Protein AF-A0A7U9NH36-F1 (afdb_monomer_lite)

Radius of gyration: 27.37 Å; chains: 1; bounding box: 62×68×70 Å

Sequence (268 aa):
MGYYRNTIEDLYSGHFKNSYGVEGMCITGRNDYKKIIDVSDDMKEHVLKEVKKSYYKYNGMSGGNEREDEAYARGLNEYYKTLDREDRLSAAWTLGQLNLELSGAVTAAIREKVPGWQAGEQIPEGMLDEIFSSKAIETILTRKPEEAKEAKEAKEPKEDRLTLEQPGGSEVPEEEKPSGKVAFNQEKRSRQLASAKTAAQVQVVLSLLKQDLADCENGLANDMCDENEVRKVRAMLQKAQERMSEVSGKGQEQEEESQGSFLINMLM

Secondary structure (DSSP, 8-state):
-PPP---HHHHHHT--B-TTS-BT---TT--TT-------HHHHHHHHHHHHHHHHHHTTS----HHHHHHHHHHHHHHHTTS-TTTHHHHHHHHHHHHHHHHHHHHHHHHHHSTT--TTSPPPTTHHHHHHTSHHHHHHHH--HHHHHHHHHTT------------------------------HHHHHHHHHH--SHHHHHHHHHHHHHHHHHHHHHHHTTSS-HHHHHHHHHHHHHHHHHHHHHHHGGGTHHHHHHHTTSTTS--

pLDDT: mean 80.27, std 20.43, range [27.55, 97.75]

Foldseek 3Di:
DDDDDDDPCCVVVQVDADPLRATLQDCVPDDPQLAQDDDDLVLLVLLVVVLLCCCVPQVLDDPPDPVVVVVSVNVLRVRLVVDDSNNSSNNVNNSVVLNVQLSVQQVVQQCVVPPPDDRRDDGDPPSSVVSCPDPSVVCSSPPDSVVVVVVVVVPDDPPPPPDPDDDDDDDDDDDDQDQAAQADPLVVLVVQLVPDLALVSLVVSLVVLVVSLVVQVVCVVSVRHDPVRNVSSVVSNVVSVVSSVVNVVVPPPVVVVVVVVVPPPPPD

Structure (mmCIF, N/CA/C/O backbone):
data_AF-A0A7U9NH36-F1
#
_entry.id   AF-A0A7U9NH36-F1
#
loop_
_atom_site.group_PDB
_atom_site.id
_atom_site.type_symbol
_atom_site.label_atom_id
_atom_site.label_alt_id
_atom_site.label_comp_id
_atom_site.label_asym_id
_atom_site.label_entity_id
_atom_site.label_seq_id
_atom_site.pdbx_PDB_ins_code
_atom_site.Cartn_x
_atom_site.Cartn_y
_atom_site.Cartn_z
_atom_site.occupancy
_atom_site.B_iso_or_equiv
_atom_site.auth_seq_id
_atom_site.auth_comp_id
_atom_site.auth_asym_id
_atom_site.auth_atom_id
_atom_site.pdbx_PDB_model_num
ATOM 1 N N . MET A 1 1 ? 25.906 15.455 -14.730 1.00 43.34 1 MET A N 1
ATOM 2 C CA . MET A 1 1 ? 25.181 14.166 -14.750 1.00 43.34 1 MET A CA 1
ATOM 3 C C . MET A 1 1 ? 24.059 14.286 -15.773 1.00 43.34 1 MET A C 1
ATOM 5 O O . MET A 1 1 ? 23.240 15.181 -15.614 1.00 43.34 1 MET A O 1
ATOM 9 N N . GLY A 1 2 ? 24.052 13.497 -16.849 1.00 50.44 2 GLY A N 1
ATOM 10 C CA . GLY A 1 2 ? 22.938 13.508 -17.807 1.00 50.44 2 GLY A CA 1
ATOM 11 C C . GLY A 1 2 ? 21.698 12.860 -17.188 1.00 50.44 2 GLY A C 1
ATOM 12 O O . GLY A 1 2 ? 21.816 11.807 -16.568 1.00 50.44 2 GLY A O 1
ATOM 13 N N . TYR A 1 3 ? 20.528 13.488 -17.320 1.00 61.31 3 TYR A N 1
ATOM 14 C CA . TYR A 1 3 ? 19.257 12.876 -16.929 1.00 61.31 3 TYR A CA 1
ATOM 15 C C . TYR A 1 3 ? 18.971 11.695 -17.864 1.00 61.31 3 TYR A C 1
ATOM 17 O O . TYR A 1 3 ? 18.804 11.896 -19.068 1.00 61.31 3 TYR A O 1
ATOM 25 N N . TYR A 1 4 ? 18.926 10.476 -17.323 1.00 77.62 4 TYR A N 1
ATOM 26 C CA . TYR A 1 4 ? 18.479 9.301 -18.070 1.00 77.62 4 TYR A CA 1
ATOM 27 C C . TYR A 1 4 ? 17.015 9.500 -18.473 1.00 77.62 4 TYR A C 1
ATOM 29 O O . TYR A 1 4 ? 16.174 9.774 -17.616 1.00 77.62 4 TYR A O 1
ATOM 37 N N . ARG A 1 5 ? 16.709 9.383 -19.767 1.00 86.12 5 ARG A N 1
ATOM 38 C CA . ARG A 1 5 ? 15.334 9.377 -20.273 1.00 86.12 5 ARG A CA 1
ATOM 39 C C . ARG A 1 5 ? 15.009 7.968 -20.740 1.00 86.12 5 ARG A C 1
ATOM 41 O O . ARG A 1 5 ? 15.742 7.444 -21.571 1.00 86.12 5 ARG A O 1
ATOM 48 N N . ASN A 1 6 ? 13.921 7.401 -20.219 1.00 89.19 6 ASN A N 1
ATOM 49 C CA . ASN A 1 6 ? 13.405 6.127 -20.711 1.00 89.19 6 ASN A CA 1
ATOM 50 C C . ASN A 1 6 ? 13.102 6.222 -22.210 1.00 89.19 6 ASN A C 1
ATOM 52 O O . ASN A 1 6 ? 12.549 7.228 -22.669 1.00 89.19 6 ASN A O 1
ATOM 56 N N . THR A 1 7 ? 13.423 5.165 -22.943 1.00 89.06 7 THR A N 1
ATOM 57 C CA . THR A 1 7 ? 13.093 5.005 -24.363 1.00 89.06 7 THR A CA 1
ATOM 58 C C . THR A 1 7 ? 11.896 4.067 -24.562 1.00 89.06 7 THR A C 1
ATOM 60 O O . THR A 1 7 ? 11.376 3.471 -23.614 1.00 89.06 7 THR A O 1
ATOM 63 N N . ILE A 1 8 ? 11.428 3.937 -25.807 1.00 86.25 8 ILE A N 1
ATOM 64 C CA . ILE A 1 8 ? 10.419 2.928 -26.167 1.00 86.25 8 ILE A CA 1
ATOM 65 C C . ILE A 1 8 ? 11.031 1.523 -26.059 1.00 86.25 8 ILE A C 1
ATOM 67 O O . ILE A 1 8 ? 10.370 0.582 -25.627 1.00 86.25 8 ILE A O 1
ATOM 71 N N . GLU A 1 9 ? 12.313 1.384 -26.389 1.00 85.25 9 GLU A N 1
ATOM 72 C CA . GLU A 1 9 ? 13.067 0.145 -26.237 1.00 85.25 9 GLU A CA 1
ATOM 73 C C . GLU A 1 9 ? 13.165 -0.273 -24.764 1.00 85.25 9 GLU A C 1
ATOM 75 O O . GLU A 1 9 ? 13.005 -1.453 -24.458 1.00 85.25 9 GLU A O 1
ATOM 80 N N . ASP A 1 10 ? 13.344 0.671 -23.835 1.00 86.12 10 ASP A N 1
ATOM 81 C CA . ASP A 1 10 ? 13.342 0.392 -22.393 1.00 86.12 10 ASP A CA 1
ATOM 82 C C . ASP A 1 10 ? 11.991 -0.163 -21.921 1.00 86.12 10 ASP A C 1
ATOM 84 O O . ASP A 1 10 ? 11.943 -1.059 -21.073 1.00 86.12 10 ASP A O 1
ATOM 88 N N . LEU A 1 11 ? 10.888 0.341 -22.490 1.00 82.06 11 LEU A N 1
ATOM 89 C CA . LEU A 1 11 ? 9.537 -0.140 -22.194 1.00 82.06 11 LEU A CA 1
ATOM 90 C C . LEU A 1 11 ? 9.354 -1.601 -22.619 1.00 82.06 11 LEU A C 1
ATOM 92 O O . LEU A 1 11 ? 8.844 -2.399 -21.837 1.00 82.06 11 LEU A O 1
ATOM 96 N N . TYR A 1 12 ? 9.796 -1.962 -23.825 1.00 80.00 12 TYR A N 1
ATOM 97 C CA . TYR A 1 12 ? 9.654 -3.329 -24.338 1.00 80.00 12 TYR A CA 1
ATOM 98 C C . TYR A 1 12 ? 10.688 -4.314 -23.777 1.00 80.00 12 TYR A C 1
ATOM 100 O O . TYR A 1 12 ? 10.409 -5.506 -23.690 1.00 80.00 12 TYR A O 1
ATOM 108 N N . SER A 1 13 ? 11.873 -3.839 -23.386 1.00 79.38 13 SER A N 1
ATOM 109 C CA . SER A 1 13 ? 12.957 -4.677 -22.850 1.00 79.38 13 SER A CA 1
ATOM 110 C C . SER A 1 13 ? 12.890 -4.894 -21.333 1.00 79.38 13 SER A C 1
ATOM 112 O O . SER A 1 13 ? 13.681 -5.664 -20.788 1.00 79.38 13 SER A O 1
ATOM 114 N N . GLY A 1 14 ? 11.972 -4.216 -20.632 1.00 76.31 14 GLY A N 1
ATOM 115 C CA . GLY A 1 14 ? 11.847 -4.285 -19.171 1.00 76.31 14 GLY A CA 1
ATOM 116 C C . GLY A 1 14 ? 12.874 -3.442 -18.400 1.00 76.31 14 GLY A C 1
ATOM 117 O O . GLY A 1 14 ? 12.911 -3.495 -17.169 1.00 76.31 14 GLY A O 1
ATOM 118 N N . HIS A 1 15 ? 13.679 -2.638 -19.102 1.00 85.44 15 HIS A N 1
ATOM 119 C CA . HIS A 1 15 ? 14.650 -1.698 -18.525 1.00 85.44 15 HIS A CA 1
ATOM 120 C C . HIS A 1 15 ? 14.063 -0.314 -18.222 1.00 85.44 15 HIS A C 1
ATOM 122 O O . HIS A 1 15 ? 14.765 0.586 -17.762 1.00 85.44 15 HIS A O 1
ATOM 128 N N . PHE A 1 16 ? 12.759 -0.139 -18.427 1.00 88.75 16 PHE A N 1
ATOM 129 C CA . PHE A 1 16 ? 12.053 1.077 -18.057 1.00 88.75 16 PHE A CA 1
ATOM 130 C C . PHE A 1 16 ? 12.204 1.376 -16.562 1.00 88.75 16 PHE A C 1
ATOM 132 O O . PHE A 1 16 ? 11.839 0.565 -15.703 1.00 88.75 16 PHE A O 1
ATOM 139 N N . LYS A 1 17 ? 12.706 2.575 -16.255 1.00 91.69 17 LYS A N 1
ATOM 140 C CA . LYS A 1 17 ? 12.878 3.078 -14.890 1.00 91.69 17 LYS A CA 1
ATOM 141 C C . LYS A 1 17 ? 11.640 3.831 -14.441 1.00 91.69 17 LYS A C 1
ATOM 143 O O . LYS A 1 17 ? 11.167 4.726 -15.138 1.00 91.69 17 LYS A O 1
ATOM 148 N N . ASN A 1 18 ? 11.136 3.523 -13.254 1.00 90.31 18 ASN A N 1
ATOM 149 C CA . ASN A 1 18 ? 10.087 4.335 -12.639 1.00 90.31 18 ASN A CA 1
ATOM 150 C C . ASN A 1 18 ? 10.621 5.711 -12.169 1.00 90.31 18 ASN A C 1
ATOM 152 O O . ASN A 1 18 ? 11.806 6.022 -12.312 1.00 90.31 18 ASN A O 1
ATOM 156 N N . SER A 1 19 ? 9.757 6.533 -11.564 1.00 90.00 19 SER A N 1
ATOM 157 C CA . SER A 1 19 ? 10.109 7.860 -11.024 1.00 90.00 19 SER A CA 1
ATOM 158 C C . SER A 1 19 ? 11.214 7.842 -9.956 1.00 90.00 19 SER A C 1
ATOM 160 O O . SER A 1 19 ? 11.851 8.866 -9.724 1.00 90.00 19 SER A O 1
ATOM 162 N N . TYR A 1 20 ? 11.487 6.685 -9.348 1.00 91.00 20 TYR A N 1
ATOM 163 C CA . TYR A 1 20 ? 12.533 6.478 -8.341 1.00 91.00 20 TYR A CA 1
ATOM 164 C C . TYR A 1 20 ? 13.833 5.898 -8.929 1.00 91.00 20 TYR A C 1
ATOM 166 O O . TYR A 1 20 ? 14.782 5.604 -8.193 1.00 91.00 20 TYR A O 1
ATOM 174 N N . GLY A 1 21 ? 13.894 5.736 -10.257 1.00 91.00 21 GLY A N 1
ATOM 175 C CA . GLY A 1 21 ? 15.045 5.191 -10.975 1.00 91.00 21 GLY A CA 1
ATOM 176 C C . GLY A 1 21 ? 15.168 3.666 -10.908 1.00 91.00 21 GLY A C 1
ATOM 177 O O . GLY A 1 21 ? 16.254 3.147 -11.154 1.00 91.00 21 GLY A O 1
ATOM 178 N N . VAL A 1 22 ? 14.097 2.950 -10.550 1.00 92.06 22 VAL A N 1
ATOM 179 C CA . VAL A 1 22 ? 14.092 1.486 -10.393 1.00 92.06 22 VAL A CA 1
ATOM 180 C C . VAL A 1 22 ? 13.623 0.816 -11.682 1.00 92.06 22 VAL A C 1
ATOM 182 O O . VAL A 1 22 ? 12.515 1.079 -12.152 1.00 92.06 22 VAL A O 1
ATOM 185 N N . GLU A 1 23 ? 14.462 -0.059 -12.241 1.00 92.00 23 GLU A N 1
ATOM 186 C CA . GLU A 1 23 ? 14.126 -0.918 -13.388 1.00 92.00 23 GLU A CA 1
ATOM 187 C C . GLU A 1 23 ? 13.305 -2.140 -12.960 1.00 92.00 23 GLU A C 1
ATOM 189 O O . GLU A 1 23 ? 13.380 -2.575 -11.808 1.00 92.00 23 GLU A O 1
ATOM 194 N N . GLY A 1 24 ? 12.576 -2.746 -13.900 1.00 88.56 24 GLY A N 1
ATOM 195 C CA . GLY A 1 24 ? 11.819 -3.977 -13.653 1.00 88.56 24 GLY A CA 1
ATOM 196 C C . GLY A 1 24 ? 10.486 -3.778 -12.932 1.00 88.56 24 GLY A C 1
ATOM 197 O O . GLY A 1 24 ? 9.830 -4.762 -12.627 1.00 88.56 24 GLY A O 1
ATOM 198 N N . MET A 1 25 ? 10.060 -2.531 -12.700 1.00 90.06 25 MET A N 1
ATOM 199 C CA . MET A 1 25 ? 8.802 -2.183 -12.015 1.00 90.06 25 MET A CA 1
ATOM 200 C C . MET A 1 25 ? 7.624 -1.928 -12.972 1.00 90.06 25 MET A C 1
ATOM 202 O O . MET A 1 25 ? 6.544 -1.529 -12.539 1.00 90.06 25 MET A O 1
ATOM 206 N N . CYS A 1 26 ? 7.818 -2.109 -14.282 1.00 87.50 26 CYS A N 1
ATOM 207 C CA . CYS A 1 26 ? 6.750 -1.948 -15.265 1.00 87.50 26 CYS A CA 1
ATOM 208 C C . CYS A 1 26 ? 5.872 -3.204 -15.308 1.00 87.50 26 CYS A C 1
ATOM 210 O O . CYS A 1 26 ? 6.368 -4.305 -15.539 1.00 87.50 26 CYS A O 1
ATOM 212 N N . ILE A 1 27 ? 4.569 -3.022 -15.098 1.00 87.19 27 ILE A N 1
ATOM 213 C CA . ILE A 1 27 ? 3.582 -4.111 -15.033 1.00 87.19 27 ILE A CA 1
ATOM 214 C C . ILE A 1 27 ? 2.922 -4.373 -16.395 1.00 87.19 27 ILE A C 1
ATOM 216 O O . ILE A 1 27 ? 2.308 -5.415 -16.604 1.00 87.19 27 ILE A O 1
ATOM 220 N N . THR A 1 28 ? 3.016 -3.423 -17.328 1.00 81.44 28 THR A N 1
ATOM 221 C CA . THR A 1 28 ? 2.353 -3.493 -18.633 1.00 81.44 28 THR A CA 1
ATOM 222 C C . THR A 1 28 ? 2.750 -4.770 -19.373 1.00 81.44 28 THR A C 1
ATOM 224 O O . THR A 1 28 ? 3.920 -4.976 -19.676 1.00 81.44 28 THR A O 1
ATOM 227 N N . GLY A 1 29 ? 1.768 -5.629 -19.664 1.00 79.06 29 GLY A N 1
ATOM 228 C CA . GLY A 1 29 ? 1.984 -6.901 -20.363 1.00 79.06 29 GLY A CA 1
ATOM 229 C C . GLY A 1 29 ? 2.548 -8.040 -19.502 1.00 79.06 29 GLY A C 1
ATOM 230 O O . GLY A 1 29 ? 2.782 -9.120 -20.036 1.00 79.06 29 GLY A O 1
ATOM 231 N N . ARG A 1 30 ? 2.740 -7.840 -18.189 1.00 80.31 30 ARG A N 1
ATOM 232 C CA . ARG A 1 30 ? 3.205 -8.870 -17.247 1.00 80.31 30 ARG A CA 1
ATOM 233 C C . ARG A 1 30 ? 2.053 -9.444 -16.426 1.00 80.31 30 ARG A C 1
ATOM 235 O O . ARG A 1 30 ? 1.190 -8.713 -15.950 1.00 80.31 30 ARG A O 1
ATOM 242 N N . ASN A 1 31 ? 2.076 -10.754 -16.202 1.00 85.75 31 ASN A N 1
ATOM 243 C CA . ASN A 1 31 ? 1.154 -11.479 -15.313 1.00 85.75 31 ASN A CA 1
ATOM 244 C C . ASN A 1 31 ? 1.887 -12.405 -14.320 1.00 85.75 31 ASN A C 1
ATOM 246 O O . ASN A 1 31 ? 1.265 -13.028 -13.465 1.00 85.75 31 ASN A O 1
ATOM 250 N N . ASP A 1 32 ? 3.212 -12.473 -14.411 1.00 86.69 32 ASP A N 1
ATOM 251 C CA . ASP A 1 32 ? 4.098 -13.399 -13.707 1.00 86.69 32 ASP A CA 1
ATOM 252 C C . ASP A 1 32 ? 4.522 -12.918 -12.311 1.00 86.69 32 ASP A C 1
ATOM 254 O O . ASP A 1 32 ? 5.251 -13.623 -11.610 1.00 86.69 32 ASP A O 1
ATOM 258 N N . TYR A 1 33 ? 4.077 -11.724 -11.917 1.00 90.06 33 TYR A N 1
ATOM 259 C CA . TYR A 1 33 ? 4.559 -11.006 -10.740 1.00 90.06 33 TYR A CA 1
ATOM 260 C C . TYR A 1 33 ? 3.697 -11.175 -9.484 1.00 90.06 33 TYR A C 1
ATOM 262 O O . TYR A 1 33 ? 4.110 -10.769 -8.404 1.00 90.06 33 TYR A O 1
ATOM 270 N N . LYS A 1 34 ? 2.496 -11.763 -9.579 1.00 94.06 34 LYS A N 1
ATOM 271 C CA . LYS A 1 34 ? 1.603 -11.976 -8.420 1.00 94.06 34 LYS A CA 1
ATOM 272 C C . LYS A 1 34 ? 2.074 -13.135 -7.514 1.00 94.06 34 LYS A C 1
ATOM 274 O O . LYS A 1 34 ? 1.259 -13.897 -6.995 1.00 94.06 34 LYS A O 1
ATOM 279 N N . LYS A 1 35 ? 3.386 -13.308 -7.340 1.00 93.50 35 LYS A N 1
ATOM 280 C CA . LYS A 1 35 ? 3.995 -14.361 -6.518 1.00 93.50 35 LYS A CA 1
ATOM 281 C C . LYS A 1 35 ? 4.268 -13.819 -5.121 1.00 93.50 35 LYS A C 1
ATOM 283 O O . LYS A 1 35 ? 4.828 -12.735 -4.980 1.00 93.50 35 LYS A O 1
ATOM 288 N N . ILE A 1 36 ? 3.893 -14.586 -4.101 1.00 94.69 36 ILE A N 1
ATOM 289 C CA . ILE A 1 36 ? 4.314 -14.305 -2.728 1.00 94.69 36 ILE A CA 1
ATOM 290 C C . ILE A 1 36 ? 5.729 -14.847 -2.551 1.00 94.69 36 ILE A C 1
ATOM 292 O O . ILE A 1 36 ? 5.948 -16.055 -2.686 1.00 94.69 36 ILE A O 1
ATOM 296 N N . ILE A 1 37 ? 6.672 -13.948 -2.288 1.00 94.44 37 ILE A N 1
ATOM 297 C CA . ILE A 1 37 ? 8.090 -14.262 -2.082 1.00 94.44 37 ILE A CA 1
ATOM 298 C C . ILE A 1 37 ? 8.519 -13.873 -0.670 1.00 94.44 37 ILE A C 1
ATOM 300 O O . ILE A 1 37 ? 7.784 -13.193 0.045 1.00 94.44 37 ILE A O 1
ATOM 304 N N . ASP A 1 38 ? 9.707 -14.308 -0.261 1.00 94.62 38 ASP A N 1
ATOM 305 C CA . ASP A 1 38 ? 10.281 -13.822 0.988 1.00 94.62 38 ASP A CA 1
ATOM 306 C C . ASP A 1 38 ? 10.747 -12.368 0.836 1.00 94.62 38 ASP A C 1
ATOM 308 O O . ASP A 1 38 ? 11.310 -11.979 -0.189 1.00 94.62 38 ASP A O 1
ATOM 312 N N . VAL A 1 39 ? 10.485 -11.560 1.859 1.00 95.31 39 VAL A N 1
ATOM 313 C CA . VAL A 1 39 ? 10.842 -10.138 1.920 1.00 95.31 39 VAL A CA 1
ATOM 314 C C . VAL A 1 39 ? 11.498 -9.853 3.263 1.00 95.31 39 VAL A C 1
ATOM 316 O O . VAL A 1 39 ? 11.213 -10.531 4.251 1.00 95.31 39 VAL A O 1
ATOM 319 N N . SER A 1 40 ? 12.371 -8.848 3.324 1.00 95.88 40 SER A N 1
ATOM 320 C CA . SER A 1 40 ? 13.118 -8.572 4.553 1.00 95.88 40 SER A CA 1
ATOM 321 C C . SER A 1 40 ? 12.200 -8.132 5.695 1.00 95.88 40 SER A C 1
ATOM 323 O O . SER A 1 40 ? 11.222 -7.409 5.487 1.00 95.88 40 SER A O 1
ATOM 325 N N . ASP A 1 41 ? 12.549 -8.521 6.922 1.00 95.50 41 ASP A N 1
ATOM 326 C CA . ASP A 1 41 ? 11.778 -8.154 8.114 1.00 95.50 41 ASP A CA 1
ATOM 327 C C . ASP A 1 41 ? 11.714 -6.633 8.314 1.00 95.50 41 ASP A C 1
ATOM 329 O O . ASP A 1 41 ? 10.667 -6.106 8.687 1.00 95.50 41 ASP A O 1
ATOM 333 N N . ASP A 1 42 ? 12.774 -5.907 7.942 1.00 96.62 42 ASP A N 1
ATOM 334 C CA . ASP A 1 42 ? 12.788 -4.438 7.933 1.00 96.62 42 ASP A CA 1
ATOM 335 C C . ASP A 1 42 ? 11.665 -3.848 7.069 1.00 96.62 42 ASP A C 1
ATOM 337 O O . ASP A 1 42 ? 11.054 -2.842 7.437 1.00 96.62 42 ASP A O 1
ATOM 341 N N . MET A 1 43 ? 11.356 -4.479 5.932 1.00 97.00 43 MET A N 1
ATOM 342 C CA . MET A 1 43 ? 10.294 -4.020 5.038 1.00 97.00 43 MET A CA 1
ATOM 343 C C . MET A 1 43 ? 8.908 -4.443 5.501 1.00 97.00 43 MET A C 1
ATOM 345 O O . MET A 1 43 ? 7.952 -3.690 5.303 1.00 97.00 43 MET A O 1
ATOM 349 N N . LYS A 1 44 ? 8.790 -5.586 6.182 1.00 96.88 44 LYS A N 1
ATOM 350 C CA . LYS A 1 44 ? 7.551 -5.957 6.878 1.00 96.88 44 LYS A CA 1
ATOM 351 C C . LYS A 1 44 ? 7.234 -4.944 7.980 1.00 96.88 44 LYS A C 1
ATOM 353 O O . LYS A 1 44 ? 6.117 -4.436 8.051 1.00 96.88 44 LYS A O 1
ATOM 358 N N . GLU A 1 45 ? 8.237 -4.569 8.772 1.00 97.06 45 GLU A N 1
ATOM 359 C CA . GLU A 1 45 ? 8.119 -3.531 9.799 1.00 97.06 45 GLU A CA 1
ATOM 360 C C . GLU A 1 45 ? 7.842 -2.148 9.185 1.00 97.06 45 GLU A C 1
ATOM 362 O O . GLU A 1 45 ? 7.060 -1.369 9.729 1.00 97.06 45 GLU A O 1
ATOM 367 N N . HIS A 1 46 ? 8.429 -1.828 8.026 1.00 97.31 46 HIS A N 1
ATOM 368 C CA . HIS A 1 46 ? 8.128 -0.594 7.293 1.00 97.31 46 HIS A CA 1
ATOM 369 C C . HIS A 1 46 ? 6.647 -0.510 6.889 1.00 97.31 46 HIS A C 1
ATOM 371 O O . HIS A 1 46 ? 6.012 0.527 7.085 1.00 97.31 46 HIS A O 1
ATOM 377 N N . VAL A 1 47 ? 6.076 -1.609 6.387 1.00 97.75 47 VAL A N 1
ATOM 378 C CA . VAL A 1 47 ? 4.643 -1.709 6.068 1.00 97.75 47 VAL A CA 1
ATOM 379 C C . VAL A 1 47 ? 3.792 -1.603 7.336 1.00 97.75 47 VAL A C 1
ATOM 381 O O . VAL A 1 47 ? 2.815 -0.856 7.348 1.00 97.75 47 VAL A O 1
ATOM 384 N N . LEU A 1 48 ? 4.171 -2.278 8.427 1.00 97.44 48 LEU A N 1
ATOM 385 C CA . LEU A 1 48 ? 3.451 -2.188 9.700 1.00 97.44 48 LEU A CA 1
ATOM 386 C C . LEU A 1 48 ? 3.429 -0.756 10.250 1.00 97.44 48 LEU A C 1
ATOM 388 O O . LEU A 1 48 ? 2.393 -0.302 10.734 1.00 97.44 48 LEU A O 1
ATOM 392 N N . LYS A 1 49 ? 4.545 -0.023 10.160 1.00 97.19 49 LYS A N 1
ATOM 393 C CA . LYS A 1 49 ? 4.621 1.394 10.550 1.00 97.19 49 LYS A CA 1
ATOM 394 C C . LYS A 1 49 ? 3.673 2.262 9.731 1.00 97.19 49 LYS A C 1
ATOM 396 O O . LYS A 1 49 ? 3.042 3.151 10.300 1.00 97.19 49 LYS A O 1
ATOM 401 N N . GLU A 1 50 ? 3.542 1.991 8.436 1.00 96.75 50 GLU A N 1
ATOM 402 C CA . GLU A 1 50 ? 2.602 2.707 7.573 1.00 96.75 50 GLU A CA 1
ATOM 403 C C . GLU A 1 50 ? 1.149 2.444 7.975 1.00 96.75 50 GLU A C 1
ATOM 405 O O . GLU A 1 50 ? 0.376 3.386 8.144 1.00 96.75 50 GLU A O 1
ATOM 410 N N . VAL A 1 51 ? 0.800 1.180 8.232 1.00 97.19 51 VAL A N 1
ATOM 411 C CA . VAL A 1 51 ? -0.529 0.804 8.735 1.00 97.19 51 VAL A CA 1
ATOM 412 C C . VAL A 1 51 ? -0.789 1.463 10.092 1.00 97.19 51 VAL A C 1
ATOM 414 O O . VAL A 1 51 ? -1.815 2.103 10.285 1.00 97.19 51 VAL A O 1
ATOM 417 N N . LYS A 1 52 ? 0.153 1.414 11.040 1.00 97.12 52 LYS A N 1
ATOM 418 C CA . LYS A 1 52 ? 0.016 2.139 12.315 1.00 97.12 52 LYS A CA 1
ATOM 419 C C . LYS A 1 52 ? -0.258 3.623 12.069 1.00 97.12 52 LYS A C 1
ATOM 421 O O . LYS A 1 52 ? -1.228 4.162 12.597 1.00 97.12 52 LYS A O 1
ATOM 426 N N . LYS A 1 53 ? 0.538 4.276 11.221 1.00 96.00 53 LYS A N 1
ATOM 427 C CA . LYS A 1 53 ? 0.360 5.692 10.878 1.00 96.00 53 LYS A CA 1
ATOM 428 C C . LYS A 1 53 ? -1.048 5.975 10.340 1.00 96.00 53 LYS A C 1
ATOM 430 O O . LYS A 1 53 ? -1.659 6.940 10.796 1.00 96.00 53 LYS A O 1
ATOM 435 N N . SER A 1 54 ? -1.592 5.142 9.447 1.00 95.19 54 SER A N 1
ATOM 436 C CA . SER A 1 54 ? -2.943 5.345 8.903 1.00 95.19 54 SER A CA 1
ATOM 437 C C . SER A 1 54 ? -4.030 5.279 9.977 1.00 95.19 54 SER A C 1
ATOM 439 O O . SER A 1 54 ? -4.936 6.109 9.983 1.00 95.19 54 SER A O 1
ATOM 441 N N . TYR A 1 55 ? -3.934 4.352 10.932 1.00 96.62 55 TYR A N 1
ATOM 442 C CA . TYR A 1 55 ? -4.930 4.227 12.001 1.00 96.62 55 TYR A CA 1
ATOM 443 C C . TYR A 1 55 ? -4.770 5.282 13.099 1.00 96.62 55 TYR A C 1
ATOM 445 O O . TYR A 1 55 ? -5.747 5.952 13.420 1.00 96.62 55 TYR A O 1
ATOM 453 N N . TYR A 1 56 ? -3.561 5.496 13.626 1.00 96.38 56 TYR A N 1
ATOM 454 C CA . TYR A 1 56 ? -3.345 6.467 14.708 1.00 96.38 56 TYR A CA 1
ATOM 455 C C . TYR A 1 56 ? -3.550 7.916 14.260 1.00 96.38 56 TYR A C 1
ATOM 457 O O . TYR A 1 56 ? -4.054 8.727 15.031 1.00 96.38 56 TYR A O 1
ATOM 465 N N . LYS A 1 57 ? -3.130 8.269 13.037 1.00 95.56 57 LYS A N 1
ATOM 466 C CA . LYS A 1 57 ? -3.160 9.662 12.568 1.00 95.56 57 LYS A CA 1
ATOM 467 C C . LYS A 1 57 ? -4.408 9.994 11.758 1.00 95.56 57 LYS A C 1
ATOM 469 O O . LYS A 1 57 ? -4.894 11.120 11.830 1.00 95.56 57 LYS A O 1
ATOM 474 N N . TYR A 1 58 ? -4.903 9.037 10.979 1.00 96.00 58 TYR A N 1
ATOM 475 C CA . TYR A 1 58 ? -5.943 9.273 9.978 1.00 96.00 58 TYR A CA 1
ATOM 476 C C . TYR A 1 58 ? -7.172 8.376 10.169 1.00 96.00 58 TYR A C 1
ATOM 478 O O . TYR A 1 58 ? -8.001 8.282 9.267 1.00 96.00 58 TYR A O 1
ATOM 486 N N . ASN A 1 59 ? -7.312 7.719 11.327 1.00 95.06 59 ASN A N 1
ATOM 487 C CA . ASN A 1 59 ? -8.454 6.861 11.656 1.00 95.06 59 ASN A CA 1
ATOM 488 C C . ASN A 1 59 ? -8.755 5.809 10.568 1.00 95.06 59 ASN A C 1
ATOM 490 O O . ASN A 1 59 ? -9.902 5.580 10.195 1.00 95.06 59 ASN A O 1
ATOM 494 N N . GLY A 1 60 ? -7.714 5.198 10.002 1.00 92.44 60 GLY A N 1
ATOM 495 C CA . GLY A 1 60 ? -7.840 4.164 8.972 1.00 92.44 60 GLY A CA 1
ATOM 496 C C . GLY A 1 60 ? -8.011 4.698 7.546 1.00 92.44 60 GLY A C 1
ATOM 497 O O . GLY A 1 60 ? -8.171 3.901 6.626 1.00 92.44 60 GLY A O 1
ATOM 498 N N . MET A 1 61 ? -7.946 6.017 7.340 1.00 92.25 61 MET A N 1
ATOM 499 C CA . MET A 1 61 ? -7.916 6.645 6.014 1.00 92.25 61 MET A CA 1
ATOM 500 C C . MET A 1 61 ? -6.483 6.924 5.544 1.00 92.25 61 MET A C 1
ATOM 502 O O . MET A 1 61 ? -5.529 6.926 6.322 1.00 92.25 61 MET A O 1
ATOM 506 N N . SER A 1 62 ? -6.324 7.204 4.250 1.00 84.19 62 SER A N 1
ATOM 507 C CA . SER A 1 62 ? -5.086 7.781 3.720 1.00 84.19 62 SER A CA 1
ATOM 508 C C . SER A 1 62 ? -4.950 9.241 4.152 1.00 84.19 62 SER A C 1
ATOM 510 O O . SER A 1 62 ? -5.917 9.998 4.076 1.00 84.19 62 SER A O 1
ATOM 512 N N . GLY A 1 63 ? -3.742 9.663 4.521 1.00 80.69 63 GLY A N 1
ATOM 513 C CA . GLY A 1 63 ? -3.491 11.023 4.998 1.00 80.69 63 GLY A CA 1
ATOM 514 C C . GLY A 1 63 ? -3.525 12.129 3.948 1.00 80.69 63 GLY A C 1
ATOM 515 O O . GLY A 1 63 ? -3.605 13.299 4.315 1.00 80.69 63 GLY A O 1
ATOM 516 N N . GLY A 1 64 ? -3.417 11.783 2.660 1.00 86.94 64 GLY A N 1
ATOM 517 C CA . GLY A 1 64 ? -3.299 12.763 1.574 1.00 86.94 64 GLY A CA 1
ATOM 518 C C . GLY A 1 64 ? -2.082 13.687 1.719 1.00 86.94 64 GLY A C 1
ATOM 519 O O . GLY A 1 64 ? -2.112 14.824 1.252 1.00 86.94 64 GLY A O 1
ATOM 520 N N . ASN A 1 65 ? -1.038 13.233 2.419 1.00 92.44 65 ASN A N 1
ATOM 521 C CA . ASN A 1 65 ? 0.165 14.007 2.687 1.00 92.44 65 ASN A CA 1
ATOM 522 C C . ASN A 1 65 ? 1.279 13.542 1.752 1.00 92.44 65 ASN A C 1
ATOM 524 O O . ASN A 1 65 ? 1.979 12.573 2.040 1.00 92.44 65 ASN A O 1
ATOM 528 N N . GLU A 1 66 ? 1.483 14.303 0.679 1.00 92.81 66 GLU A N 1
ATOM 529 C CA . GLU A 1 66 ? 2.450 13.989 -0.375 1.00 92.81 66 GLU A CA 1
ATOM 530 C C . GLU A 1 66 ? 3.858 13.699 0.165 1.00 92.81 66 GLU A C 1
ATOM 532 O O . GLU A 1 66 ? 4.540 12.811 -0.333 1.00 92.81 66 GLU A O 1
ATOM 537 N N . ARG A 1 67 ? 4.299 14.385 1.229 1.00 93.38 67 ARG A N 1
ATOM 538 C CA . ARG A 1 67 ? 5.627 14.151 1.815 1.00 93.38 67 ARG A CA 1
ATOM 539 C C . ARG A 1 67 ? 5.723 12.795 2.513 1.00 93.38 67 ARG A C 1
ATOM 541 O O . ARG A 1 67 ? 6.780 12.171 2.488 1.00 93.38 67 ARG A O 1
ATOM 548 N N . GLU A 1 68 ? 4.657 12.376 3.185 1.00 93.31 68 GLU A N 1
ATOM 549 C CA . GLU A 1 68 ? 4.597 11.072 3.849 1.00 93.31 68 GLU A CA 1
ATOM 550 C C . GLU A 1 68 ? 4.486 9.943 2.829 1.00 93.31 68 GLU A C 1
ATOM 552 O O . GLU A 1 68 ? 5.193 8.944 2.959 1.00 93.31 68 GLU A O 1
ATOM 557 N N . ASP A 1 69 ? 3.656 10.140 1.806 1.00 91.88 69 ASP A N 1
ATOM 558 C CA . ASP A 1 69 ? 3.460 9.188 0.716 1.00 91.88 69 ASP A CA 1
ATOM 559 C C . ASP A 1 69 ? 4.767 8.995 -0.070 1.00 91.88 69 ASP A C 1
ATOM 561 O O . ASP A 1 69 ? 5.199 7.868 -0.313 1.00 91.88 69 ASP A O 1
ATOM 565 N N . GLU A 1 70 ? 5.468 10.090 -0.376 1.00 94.56 70 GLU A N 1
ATOM 566 C CA . GLU A 1 70 ? 6.775 10.072 -1.036 1.00 94.56 70 GLU A CA 1
ATOM 567 C C . GLU A 1 70 ? 7.855 9.415 -0.165 1.00 94.56 70 GLU A C 1
ATOM 569 O O . GLU A 1 70 ? 8.705 8.688 -0.679 1.00 94.56 70 GLU A O 1
ATOM 574 N N . ALA A 1 71 ? 7.843 9.632 1.155 1.00 94.88 71 ALA A N 1
ATOM 575 C CA . ALA A 1 71 ? 8.794 8.988 2.061 1.00 94.88 71 ALA A CA 1
ATOM 576 C C . ALA A 1 71 ? 8.587 7.466 2.119 1.00 94.88 71 ALA A C 1
ATOM 578 O O . ALA A 1 71 ? 9.565 6.715 2.072 1.00 94.88 71 ALA A O 1
ATOM 579 N N . TYR A 1 72 ? 7.331 7.015 2.174 1.00 95.56 72 TYR A N 1
ATOM 580 C CA . TYR A 1 72 ? 6.977 5.596 2.136 1.00 95.56 72 TYR A CA 1
ATOM 581 C C . TYR A 1 72 ? 7.355 4.962 0.790 1.00 95.56 72 TYR A C 1
ATOM 583 O O . TYR A 1 72 ? 8.090 3.974 0.738 1.00 95.56 72 TYR A O 1
ATOM 591 N N . ALA A 1 73 ? 6.946 5.584 -0.319 1.00 94.44 73 ALA A N 1
ATOM 592 C CA . ALA A 1 73 ? 7.262 5.103 -1.658 1.00 94.44 73 ALA A CA 1
ATOM 593 C C . ALA A 1 73 ? 8.776 5.055 -1.913 1.00 94.44 73 ALA A C 1
ATOM 595 O O . ALA A 1 73 ? 9.277 4.094 -2.499 1.00 94.44 73 ALA A O 1
ATOM 596 N N . ARG A 1 74 ? 9.536 6.043 -1.429 1.00 95.88 74 ARG A N 1
ATOM 597 C CA . ARG A 1 74 ? 11.000 6.041 -1.503 1.00 95.88 74 ARG A CA 1
ATOM 598 C C . ARG A 1 74 ? 11.610 4.887 -0.711 1.00 95.88 74 ARG A C 1
ATOM 600 O O . ARG A 1 74 ? 12.494 4.225 -1.242 1.00 95.88 74 ARG A O 1
ATOM 607 N N . GLY A 1 75 ? 11.124 4.609 0.501 1.00 95.81 75 GLY A N 1
ATOM 608 C CA . GLY A 1 75 ? 11.570 3.467 1.308 1.00 95.81 75 GLY A CA 1
ATOM 609 C C . GLY A 1 75 ? 11.403 2.131 0.576 1.00 95.81 75 GLY A C 1
ATOM 610 O O . GLY A 1 75 ? 12.361 1.368 0.452 1.00 95.81 75 GLY A O 1
ATOM 611 N N . LEU A 1 76 ? 10.222 1.900 -0.007 1.00 97.00 76 LEU A N 1
ATOM 612 C CA . LEU A 1 76 ? 9.948 0.726 -0.844 1.00 97.00 76 LEU A CA 1
ATOM 613 C C . LEU A 1 76 ? 10.892 0.640 -2.053 1.00 97.00 76 LEU A C 1
ATOM 615 O O . LEU A 1 76 ? 11.449 -0.415 -2.342 1.00 97.00 76 LEU A O 1
ATOM 619 N N . ASN A 1 77 ? 11.092 1.749 -2.766 1.00 96.44 77 ASN A N 1
ATOM 620 C CA . ASN A 1 77 ? 11.890 1.752 -3.989 1.00 96.44 77 ASN A CA 1
ATOM 621 C C . ASN A 1 77 ? 13.392 1.602 -3.739 1.00 96.44 77 ASN A C 1
ATOM 623 O O . ASN A 1 77 ? 14.067 0.970 -4.549 1.00 96.44 77 ASN A O 1
ATOM 627 N N . GLU A 1 78 ? 13.921 2.138 -2.639 1.00 96.69 78 GLU A N 1
ATOM 628 C CA . GLU A 1 78 ? 15.308 1.870 -2.246 1.00 96.69 78 GLU A CA 1
ATOM 629 C C . GLU A 1 78 ? 15.502 0.392 -1.894 1.00 96.69 78 GLU A C 1
ATOM 631 O O . GLU A 1 78 ? 16.503 -0.196 -2.297 1.00 96.69 78 GLU A O 1
ATOM 636 N N . TYR A 1 79 ? 14.517 -0.243 -1.251 1.00 97.19 79 TYR A N 1
ATOM 637 C CA . TYR A 1 79 ? 14.539 -1.688 -1.041 1.00 97.19 79 TYR A CA 1
ATOM 638 C C . TYR A 1 79 ? 14.498 -2.471 -2.357 1.00 97.19 79 TYR A C 1
ATOM 640 O O . TYR A 1 79 ? 15.314 -3.357 -2.567 1.00 97.19 79 TYR A O 1
ATOM 648 N N . TYR A 1 80 ? 13.626 -2.123 -3.305 1.00 96.31 80 TYR A N 1
ATOM 649 C CA . TYR A 1 80 ? 13.566 -2.852 -4.579 1.00 96.31 80 TYR A CA 1
ATOM 650 C C . TYR A 1 80 ? 14.882 -2.802 -5.365 1.00 96.31 80 TYR A C 1
ATOM 652 O O . TYR A 1 80 ? 15.196 -3.745 -6.089 1.00 96.31 80 TYR A O 1
ATOM 660 N N . LYS A 1 81 ? 15.694 -1.748 -5.207 1.00 95.19 81 LYS A N 1
ATOM 661 C CA . LYS A 1 81 ? 17.032 -1.673 -5.821 1.00 95.19 81 LYS A CA 1
ATOM 662 C C . LYS A 1 81 ? 18.000 -2.728 -5.284 1.00 95.19 81 LYS A C 1
ATOM 664 O O . LYS A 1 81 ? 18.955 -3.044 -5.988 1.00 95.19 81 LYS A O 1
ATOM 669 N N . THR A 1 82 ? 17.770 -3.262 -4.083 1.00 96.12 82 THR A N 1
ATOM 670 C CA . THR A 1 82 ? 18.608 -4.317 -3.494 1.00 96.12 82 THR A C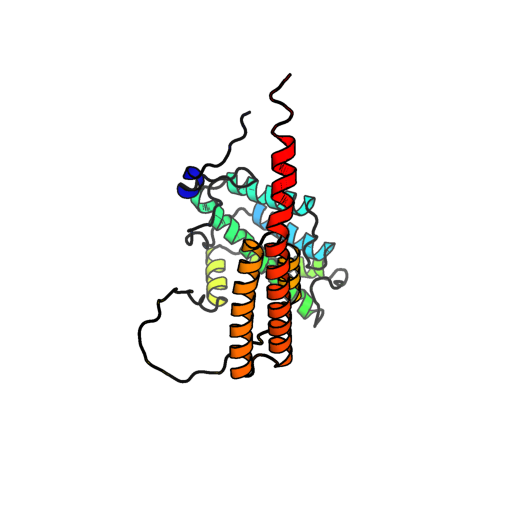A 1
ATOM 671 C C . THR A 1 82 ? 18.231 -5.716 -3.978 1.00 96.12 82 THR A C 1
ATOM 673 O O . THR A 1 82 ? 19.015 -6.643 -3.798 1.00 96.12 82 THR A O 1
ATOM 676 N N . LEU A 1 83 ? 17.062 -5.864 -4.609 1.00 96.06 83 LEU A N 1
ATOM 677 C CA . LEU A 1 83 ? 16.559 -7.133 -5.123 1.00 96.06 83 LEU A CA 1
ATOM 678 C C . LEU A 1 83 ? 16.944 -7.359 -6.586 1.00 96.06 83 LEU A C 1
ATOM 680 O O . LEU A 1 83 ? 17.098 -6.410 -7.377 1.00 96.06 83 LEU A O 1
ATOM 684 N N . ASP A 1 84 ? 16.985 -8.638 -6.956 1.00 94.12 84 ASP A N 1
ATOM 685 C CA . ASP A 1 84 ? 17.044 -9.071 -8.344 1.00 94.12 84 ASP A CA 1
ATOM 686 C C . ASP A 1 84 ? 15.843 -8.532 -9.117 1.00 94.12 84 ASP A C 1
ATOM 688 O O . ASP A 1 84 ? 14.714 -8.490 -8.626 1.00 94.12 84 ASP A O 1
ATOM 692 N N . ARG A 1 85 ? 16.090 -8.094 -10.356 1.00 91.25 85 ARG A N 1
ATOM 693 C CA . ARG A 1 85 ? 15.100 -7.373 -11.169 1.00 91.25 85 ARG A CA 1
ATOM 694 C C . ARG A 1 85 ? 13.777 -8.127 -11.305 1.00 91.25 85 ARG A C 1
ATOM 696 O O . ARG A 1 85 ? 12.724 -7.497 -11.262 1.00 91.25 85 ARG A O 1
ATOM 703 N N . GLU A 1 86 ? 13.841 -9.444 -11.468 1.00 89.81 86 GLU A N 1
ATOM 704 C CA . GLU A 1 86 ? 12.658 -10.285 -11.668 1.00 89.81 86 GLU A CA 1
ATOM 705 C C . GLU A 1 86 ? 11.822 -10.461 -10.392 1.00 89.81 86 GLU A C 1
ATOM 707 O O . GLU A 1 86 ? 10.614 -10.685 -10.473 1.00 89.81 86 GLU A O 1
ATOM 712 N N . ASP A 1 87 ? 12.425 -10.255 -9.219 1.00 94.19 87 ASP A N 1
ATOM 713 C CA . ASP A 1 87 ? 11.745 -10.386 -7.932 1.00 94.19 87 ASP A CA 1
ATOM 714 C C . ASP A 1 87 ? 11.094 -9.082 -7.469 1.00 94.19 87 ASP A C 1
ATOM 716 O O . ASP A 1 87 ? 10.175 -9.112 -6.656 1.00 94.19 87 ASP A O 1
ATOM 720 N N . ARG A 1 88 ? 11.497 -7.925 -8.009 1.00 95.06 88 ARG A N 1
ATOM 721 C CA . ARG A 1 88 ? 11.035 -6.601 -7.544 1.00 95.06 88 ARG A CA 1
ATOM 722 C C . ARG A 1 88 ? 9.520 -6.427 -7.578 1.00 95.06 88 ARG A C 1
ATOM 724 O O . ARG A 1 88 ? 8.939 -5.942 -6.609 1.00 95.06 88 ARG A O 1
ATOM 731 N N . LEU A 1 89 ? 8.865 -6.830 -8.668 1.00 94.06 89 LEU A N 1
ATOM 732 C CA . LEU A 1 89 ? 7.404 -6.741 -8.757 1.00 94.06 89 LEU A CA 1
ATOM 733 C C . LEU A 1 89 ? 6.710 -7.734 -7.822 1.00 94.06 89 LEU A C 1
ATOM 735 O O . LEU A 1 89 ? 5.680 -7.392 -7.247 1.00 94.06 89 LEU A O 1
ATOM 739 N N . SER A 1 90 ? 7.282 -8.925 -7.637 1.00 95.50 90 SER A N 1
ATOM 740 C CA . SER A 1 90 ? 6.765 -9.922 -6.691 1.00 95.50 90 SER A CA 1
ATOM 741 C C . SER A 1 90 ? 6.946 -9.470 -5.240 1.00 95.50 90 SER A C 1
ATOM 743 O O . SER A 1 90 ? 6.054 -9.660 -4.414 1.00 95.50 90 SER A O 1
ATOM 745 N N . ALA A 1 91 ? 8.043 -8.777 -4.928 1.00 96.75 91 ALA A N 1
ATOM 746 C CA . ALA A 1 91 ? 8.258 -8.120 -3.644 1.00 96.75 91 ALA A CA 1
ATOM 747 C C . ALA A 1 91 ? 7.224 -7.014 -3.416 1.00 96.75 91 ALA A C 1
ATOM 749 O O . ALA A 1 91 ? 6.587 -6.972 -2.367 1.00 96.75 91 ALA A O 1
ATOM 750 N N . ALA A 1 92 ? 7.004 -6.150 -4.413 1.00 96.25 92 ALA A N 1
ATOM 751 C CA . ALA A 1 92 ? 6.003 -5.090 -4.337 1.00 96.25 92 ALA A CA 1
ATOM 752 C C . ALA A 1 92 ? 4.586 -5.646 -4.156 1.00 96.25 92 ALA A C 1
ATOM 754 O O . ALA A 1 92 ? 3.823 -5.147 -3.329 1.00 96.25 92 ALA A O 1
ATOM 755 N N . TRP A 1 93 ? 4.253 -6.717 -4.879 1.00 96.38 93 TRP A N 1
ATOM 756 C CA . TRP A 1 93 ? 3.009 -7.453 -4.696 1.00 96.38 93 TRP A CA 1
ATOM 757 C C . TRP A 1 93 ? 2.891 -8.006 -3.274 1.00 96.38 93 TRP A C 1
ATOM 759 O O . TRP A 1 93 ? 1.887 -7.760 -2.610 1.00 96.38 93 TRP A O 1
ATOM 769 N N . THR A 1 94 ? 3.931 -8.680 -2.778 1.00 96.62 94 THR A N 1
ATOM 770 C CA . THR A 1 94 ? 3.973 -9.265 -1.430 1.00 96.62 94 THR A CA 1
ATOM 771 C C . THR A 1 94 ? 3.773 -8.208 -0.342 1.00 96.62 94 THR A C 1
ATOM 773 O O . THR A 1 94 ? 2.919 -8.381 0.526 1.00 96.62 94 THR A O 1
ATOM 776 N N . LEU A 1 95 ? 4.501 -7.088 -0.398 1.00 97.50 95 LEU A N 1
ATOM 777 C CA . LEU A 1 95 ? 4.364 -5.991 0.568 1.00 97.50 95 LEU A CA 1
ATOM 778 C C . LEU A 1 95 ? 2.985 -5.317 0.480 1.00 97.50 95 LEU A C 1
ATOM 780 O O . LEU A 1 95 ? 2.424 -4.926 1.503 1.00 97.50 95 LEU A O 1
ATOM 784 N N . GLY A 1 96 ? 2.406 -5.230 -0.722 1.00 96.12 96 GLY A N 1
ATOM 785 C CA . GLY A 1 96 ? 1.032 -4.772 -0.923 1.00 96.12 96 GLY A CA 1
ATOM 786 C C . GLY A 1 96 ? 0.002 -5.700 -0.273 1.00 96.12 96 GLY A C 1
ATOM 787 O O . GLY A 1 96 ? -0.891 -5.225 0.425 1.00 96.12 96 GLY A O 1
ATOM 788 N N . GLN A 1 97 ? 0.149 -7.018 -0.435 1.00 96.31 97 GLN A N 1
ATOM 789 C CA . GLN A 1 97 ? -0.717 -7.998 0.231 1.00 96.31 97 GLN A CA 1
ATOM 790 C C . GLN A 1 97 ? -0.569 -7.936 1.754 1.00 96.31 97 GLN A C 1
ATOM 792 O O . GLN A 1 97 ? -1.573 -7.927 2.461 1.00 96.31 97 GLN A O 1
ATOM 797 N N . LEU A 1 98 ? 0.661 -7.812 2.262 1.00 96.69 98 LEU A N 1
ATOM 798 C CA . LEU A 1 98 ? 0.914 -7.639 3.692 1.00 96.69 98 LEU A CA 1
ATOM 799 C C . LEU A 1 98 ? 0.196 -6.399 4.248 1.00 96.69 98 LEU A C 1
ATOM 801 O O . LEU A 1 98 ? -0.423 -6.475 5.306 1.00 96.69 98 LEU A O 1
ATOM 805 N N . ASN A 1 99 ? 0.232 -5.273 3.529 1.00 96.56 99 ASN A N 1
ATOM 806 C CA . ASN A 1 99 ? -0.485 -4.057 3.921 1.00 96.56 99 ASN A CA 1
ATOM 807 C C . ASN A 1 99 ? -2.001 -4.305 4.013 1.00 96.56 99 ASN A C 1
ATOM 809 O O . ASN A 1 99 ? -2.616 -4.001 5.036 1.00 96.56 99 ASN A O 1
ATOM 813 N N . LEU A 1 100 ? -2.587 -4.911 2.974 1.00 96.12 100 LEU A N 1
ATOM 814 C CA . LEU A 1 100 ? -4.018 -5.219 2.928 1.00 96.12 100 LEU A CA 1
ATOM 815 C C . LEU A 1 100 ? -4.444 -6.154 4.063 1.00 96.12 100 LEU A C 1
ATOM 817 O O . LEU A 1 100 ? -5.473 -5.921 4.693 1.00 96.12 100 LEU A O 1
ATOM 821 N N . GLU A 1 101 ? -3.654 -7.185 4.355 1.00 96.06 101 GLU A N 1
ATOM 822 C CA . GLU A 1 101 ? -3.947 -8.127 5.434 1.00 96.06 101 GLU A CA 1
ATOM 823 C C . GLU A 1 101 ? -3.844 -7.486 6.817 1.00 96.06 101 GLU A C 1
ATOM 825 O O . GLU A 1 101 ? -4.754 -7.653 7.630 1.00 96.06 101 GLU A O 1
ATOM 83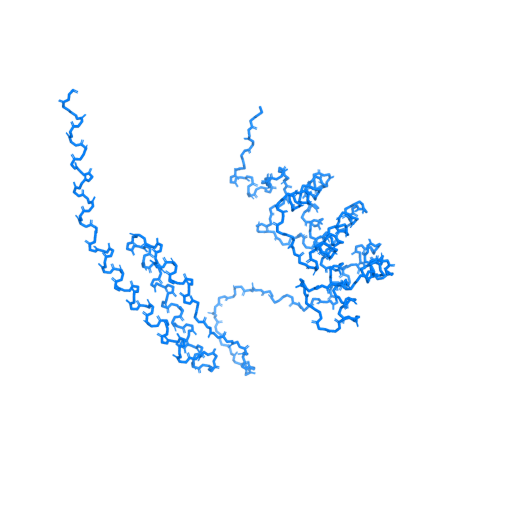0 N N . LEU A 1 102 ? -2.780 -6.720 7.077 1.00 97.19 102 LEU A N 1
ATOM 831 C CA . LEU A 1 102 ? -2.614 -5.989 8.334 1.00 97.19 102 LEU A CA 1
ATOM 832 C C . LEU A 1 102 ? -3.751 -4.983 8.534 1.00 97.19 102 LEU A C 1
ATOM 834 O O . LEU A 1 102 ? -4.380 -4.964 9.590 1.00 97.19 102 LEU A O 1
ATOM 838 N N . SER A 1 103 ? -4.060 -4.180 7.514 1.00 96.31 103 SER A N 1
ATOM 839 C CA . SER A 1 103 ? -5.152 -3.208 7.576 1.00 96.31 103 SER A CA 1
ATOM 840 C C . SER A 1 103 ? -6.511 -3.893 7.752 1.00 96.31 103 SER A C 1
ATOM 842 O O . SER A 1 103 ? -7.317 -3.471 8.581 1.00 96.31 103 SER A O 1
ATOM 844 N N . GLY A 1 104 ? -6.752 -5.000 7.046 1.00 96.00 104 GLY A N 1
ATOM 845 C CA . GLY A 1 104 ? -7.962 -5.804 7.198 1.00 96.00 104 GLY A CA 1
ATOM 846 C C . GLY A 1 104 ? -8.119 -6.371 8.609 1.00 96.00 104 GLY A C 1
ATOM 847 O O . GLY A 1 104 ? -9.208 -6.290 9.176 1.00 96.00 104 GLY A O 1
ATOM 848 N N . ALA A 1 105 ? -7.039 -6.882 9.206 1.00 96.94 105 ALA A N 1
ATOM 849 C CA . ALA A 1 105 ? -7.041 -7.394 10.575 1.00 96.94 105 ALA A CA 1
ATOM 850 C C . ALA A 1 105 ? -7.330 -6.291 11.605 1.00 96.94 105 ALA A C 1
ATOM 852 O O . ALA A 1 105 ? -8.151 -6.491 12.501 1.00 96.94 105 ALA A O 1
ATOM 853 N N . VAL A 1 106 ? -6.722 -5.110 11.449 1.00 97.44 106 VAL A N 1
ATOM 854 C CA . VAL A 1 106 ? -6.982 -3.957 12.325 1.00 97.44 106 VAL A CA 1
ATOM 855 C C . VAL A 1 106 ? -8.431 -3.486 12.186 1.00 97.44 106 VAL A C 1
ATOM 857 O O . VAL A 1 106 ? -9.119 -3.340 13.192 1.00 97.44 106 VAL A O 1
ATOM 860 N N . THR A 1 107 ? -8.934 -3.316 10.959 1.00 96.56 107 THR A N 1
ATOM 861 C CA . THR A 1 107 ? -10.338 -2.938 10.714 1.00 96.56 107 THR A CA 1
ATOM 862 C C . THR A 1 107 ? -11.311 -3.953 11.311 1.00 96.56 107 THR A C 1
ATOM 864 O O . THR A 1 107 ? -12.302 -3.559 11.926 1.00 96.56 107 THR A O 1
ATOM 867 N N . ALA A 1 108 ? -11.053 -5.253 11.147 1.00 96.06 108 ALA A N 1
ATOM 868 C CA . ALA A 1 108 ? -11.897 -6.300 11.715 1.00 96.06 108 ALA A CA 1
ATOM 869 C C . ALA A 1 108 ? -11.937 -6.214 13.248 1.00 96.06 108 ALA A C 1
ATOM 871 O O . ALA A 1 108 ? -13.022 -6.210 13.825 1.00 96.06 108 ALA A O 1
ATOM 872 N N . ALA A 1 109 ? -10.779 -6.048 13.891 1.00 96.94 109 ALA A N 1
ATOM 873 C CA . ALA A 1 109 ? -10.683 -5.917 15.342 1.00 96.94 109 ALA A CA 1
ATOM 874 C C . ALA A 1 109 ? -11.342 -4.629 15.875 1.00 96.94 109 ALA A C 1
ATOM 876 O O . ALA A 1 109 ? -11.975 -4.651 16.931 1.00 96.94 109 ALA A O 1
ATOM 877 N N . ILE A 1 110 ? -11.250 -3.509 15.144 1.00 96.31 110 ILE A N 1
ATOM 878 C CA . ILE A 1 110 ? -11.972 -2.275 15.497 1.00 96.31 110 ILE A CA 1
ATOM 879 C C . ILE A 1 110 ? -13.479 -2.516 15.418 1.00 96.31 110 ILE A C 1
ATOM 881 O O . ILE A 1 110 ? -14.195 -2.180 16.355 1.00 96.31 110 ILE A O 1
ATOM 885 N N . ARG A 1 111 ? -13.969 -3.129 14.335 1.00 95.81 111 ARG A N 1
ATOM 886 C CA . ARG A 1 111 ? -15.404 -3.393 14.138 1.00 95.81 111 ARG A CA 1
ATOM 887 C C . ARG A 1 111 ? -15.983 -4.397 15.130 1.00 95.81 111 ARG A C 1
ATOM 889 O O . ARG A 1 111 ? -17.175 -4.333 15.413 1.00 95.81 111 ARG A O 1
ATOM 896 N N . GLU A 1 112 ? -15.165 -5.301 15.659 1.00 95.88 112 GLU A N 1
ATOM 897 C CA . GLU A 1 112 ? -15.561 -6.203 16.742 1.00 95.88 112 GLU A CA 1
ATOM 898 C C . GLU A 1 112 ? -15.843 -5.430 18.040 1.00 95.88 112 GLU A C 1
ATOM 900 O O . GLU A 1 112 ? -16.830 -5.698 18.723 1.00 95.88 112 GLU A O 1
ATOM 905 N N . LYS A 1 113 ? -15.015 -4.428 18.356 1.00 95.06 113 LYS A N 1
ATOM 906 C CA . LYS A 1 113 ? -15.155 -3.600 19.566 1.00 95.06 113 LYS A CA 1
ATOM 907 C C . LYS A 1 113 ? -16.123 -2.429 19.399 1.00 95.06 113 LYS A C 1
ATOM 909 O O . LYS A 1 113 ? -16.756 -2.014 20.366 1.00 95.06 113 LYS A O 1
ATOM 914 N N . VAL A 1 114 ? -16.231 -1.895 18.186 1.00 94.56 114 VAL A N 1
ATOM 915 C CA . VAL A 1 114 ? -17.103 -0.779 17.803 1.00 94.56 114 VAL A CA 1
ATOM 916 C C . VAL A 1 114 ? -17.917 -1.197 16.574 1.00 94.56 114 VAL A C 1
ATOM 918 O O . VAL A 1 114 ? -17.544 -0.889 15.434 1.00 94.56 114 VAL A O 1
ATOM 921 N N . PRO A 1 115 ? -19.032 -1.924 16.775 1.00 95.06 115 PRO A N 1
ATOM 922 C CA . PRO A 1 115 ? -19.895 -2.335 15.679 1.00 95.06 115 PRO A CA 1
ATOM 923 C C . PRO A 1 115 ? -20.386 -1.128 14.879 1.00 95.06 115 PRO A C 1
ATOM 925 O O . PRO A 1 115 ? -20.919 -0.172 15.437 1.00 95.06 115 PRO A O 1
ATOM 928 N N . GLY A 1 116 ? -20.214 -1.185 13.559 1.00 92.56 116 GLY A N 1
ATOM 929 C CA . GLY A 1 116 ? -20.616 -0.111 12.648 1.00 92.56 116 GLY A CA 1
ATOM 930 C C . GLY A 1 116 ? -19.536 0.928 12.343 1.00 92.56 116 GLY A C 1
ATOM 931 O O . GLY A 1 116 ? -19.777 1.753 11.469 1.00 92.56 116 GLY A O 1
ATOM 932 N N . TRP A 1 117 ? -18.354 0.852 12.970 1.00 96.31 117 TRP A N 1
ATOM 933 C CA . TRP A 1 117 ? -17.251 1.775 12.690 1.00 96.31 117 TRP A CA 1
ATOM 934 C C . TRP A 1 117 ? -16.861 1.808 11.202 1.00 96.31 117 TRP A C 1
ATOM 936 O O . TRP A 1 117 ? -16.686 0.763 10.546 1.00 96.31 117 TRP A O 1
ATOM 946 N N . GLN A 1 118 ? -16.681 3.025 10.688 1.00 94.44 118 GLN A N 1
ATOM 947 C CA . GLN A 1 118 ? -16.219 3.317 9.334 1.00 94.44 118 GLN A CA 1
ATOM 948 C C . GLN A 1 118 ? -14.875 4.055 9.341 1.00 94.44 118 GLN A C 1
ATOM 950 O O . GLN A 1 118 ? -14.568 4.827 10.246 1.00 94.44 118 GLN A O 1
ATOM 955 N N . ALA A 1 119 ? -14.069 3.841 8.297 1.00 93.00 119 ALA A N 1
ATOM 956 C CA . ALA A 1 119 ? -12.785 4.521 8.161 1.00 93.00 119 ALA A CA 1
ATOM 957 C C . ALA A 1 119 ? -12.974 6.048 8.155 1.00 93.00 119 ALA A C 1
ATOM 959 O O . ALA A 1 119 ? -13.826 6.580 7.445 1.00 93.00 119 ALA A O 1
ATOM 960 N N . GLY A 1 120 ? -12.170 6.742 8.960 1.00 93.00 120 GLY A N 1
ATOM 961 C CA . GLY A 1 120 ? -12.264 8.181 9.204 1.00 93.00 120 GLY A CA 1
ATOM 962 C C . GLY A 1 120 ? -12.990 8.540 10.504 1.00 93.00 120 GLY A C 1
ATOM 963 O O . GLY A 1 120 ? -12.758 9.627 11.034 1.00 93.00 120 GLY A O 1
ATOM 964 N N . GLU A 1 121 ? -13.808 7.640 11.055 1.00 94.62 121 GLU A N 1
ATOM 965 C CA . GLU A 1 121 ? -14.461 7.846 12.349 1.00 94.62 121 GLU A CA 1
ATOM 966 C C . GLU A 1 121 ? -13.478 7.677 13.509 1.00 94.62 121 GLU A C 1
ATOM 968 O O . GLU A 1 121 ? -12.551 6.867 13.456 1.00 94.62 121 GLU A O 1
ATOM 973 N N . GLN A 1 122 ? -13.699 8.426 14.590 1.00 94.50 122 GLN A N 1
ATOM 974 C CA . GLN A 1 122 ? -12.800 8.429 15.739 1.00 94.50 122 GLN A CA 1
ATOM 975 C C . GLN A 1 122 ? -12.681 7.036 16.369 1.00 94.50 122 GLN A C 1
ATOM 977 O O . GLN A 1 122 ? -13.676 6.409 16.732 1.00 94.50 122 GLN A O 1
ATOM 982 N N . ILE A 1 123 ? -11.440 6.583 16.540 1.00 94.56 123 ILE A N 1
ATOM 983 C CA . ILE A 1 123 ? -11.127 5.323 17.213 1.00 94.56 123 ILE A CA 1
ATOM 984 C C . ILE A 1 123 ? -10.920 5.608 18.712 1.00 94.56 123 ILE A C 1
ATOM 986 O O . ILE A 1 123 ? -10.214 6.564 19.045 1.00 94.56 123 ILE A O 1
ATOM 990 N N . PRO A 1 124 ? -11.516 4.819 19.629 1.00 93.19 124 PRO A N 1
ATOM 991 C CA . PRO A 1 124 ? -11.314 5.005 21.064 1.00 93.19 124 PRO A CA 1
ATOM 992 C C . PRO A 1 124 ? -9.838 4.915 21.477 1.00 93.19 124 PRO A C 1
ATOM 994 O O . PRO A 1 124 ? -9.075 4.097 20.958 1.00 93.19 124 PRO A O 1
ATOM 997 N N . GLU A 1 125 ? -9.446 5.743 22.444 1.00 90.12 125 GLU A N 1
ATOM 998 C CA . GLU A 1 125 ? -8.072 5.799 22.947 1.00 90.12 125 GLU A CA 1
ATOM 999 C C . GLU A 1 125 ? -7.639 4.459 23.572 1.00 90.12 125 GLU A C 1
ATOM 1001 O O . GLU A 1 125 ? -8.443 3.750 24.177 1.00 90.12 125 GLU A O 1
ATOM 1006 N N . GLY A 1 126 ? -6.373 4.077 23.383 1.00 90.88 126 GLY A N 1
ATOM 1007 C CA . GLY A 1 126 ? -5.801 2.817 23.884 1.00 90.88 126 GLY A CA 1
ATOM 1008 C C . GLY A 1 126 ? -6.241 1.547 23.138 1.00 90.88 126 GLY A C 1
ATOM 1009 O O . GLY A 1 126 ? -5.581 0.516 23.246 1.00 90.88 126 GLY A O 1
ATOM 1010 N N . MET A 1 127 ? -7.299 1.604 22.320 1.00 95.12 127 MET A N 1
ATOM 1011 C CA . MET A 1 127 ? -7.777 0.448 21.549 1.00 95.12 127 MET A CA 1
ATOM 1012 C C . MET A 1 127 ? -6.755 -0.020 20.509 1.00 95.12 127 MET A C 1
ATOM 1014 O O . MET A 1 127 ? -6.547 -1.222 20.339 1.00 95.12 127 MET A O 1
ATOM 1018 N N . LEU A 1 128 ? -6.124 0.923 19.807 1.00 96.44 128 LEU A N 1
ATOM 1019 C CA . LEU A 1 128 ? -5.138 0.608 18.775 1.00 96.44 128 LEU A CA 1
ATOM 1020 C C . LEU A 1 128 ? -3.911 -0.096 19.357 1.00 96.44 128 LEU A C 1
ATOM 1022 O O . LEU A 1 128 ? -3.435 -1.052 18.752 1.00 96.44 128 LEU A O 1
ATOM 1026 N N . ASP A 1 129 ? -3.451 0.308 20.543 1.00 96.75 129 ASP A N 1
ATOM 1027 C CA . ASP A 1 129 ? -2.295 -0.313 21.201 1.00 96.75 129 ASP A CA 1
ATOM 1028 C C . ASP A 1 129 ? -2.560 -1.792 21.502 1.00 96.75 129 ASP A C 1
ATOM 1030 O O . ASP A 1 129 ? -1.710 -2.648 21.250 1.00 96.75 129 ASP A O 1
ATOM 1034 N N . GLU A 1 130 ? -3.769 -2.105 21.972 1.00 96.06 130 GLU A N 1
ATOM 1035 C CA . GLU A 1 130 ? -4.204 -3.479 22.219 1.00 96.06 130 GLU A CA 1
ATOM 1036 C C . GLU A 1 130 ? -4.281 -4.293 20.916 1.00 96.06 130 GLU A C 1
ATOM 1038 O O . GLU A 1 130 ? -3.784 -5.417 20.854 1.00 96.06 130 GLU A O 1
ATOM 1043 N N . ILE A 1 131 ? -4.856 -3.721 19.850 1.00 96.94 131 ILE A N 1
ATOM 1044 C CA . ILE A 1 131 ? -5.001 -4.395 18.550 1.00 96.94 131 ILE A CA 1
ATOM 1045 C C . ILE A 1 131 ? -3.633 -4.664 17.914 1.00 96.94 131 ILE A C 1
ATOM 1047 O O . ILE A 1 131 ? -3.367 -5.784 17.471 1.00 96.94 131 ILE A O 1
ATOM 1051 N N . PHE A 1 132 ? -2.744 -3.671 17.884 1.00 97.00 132 PHE A N 1
ATOM 1052 C CA . PHE A 1 132 ? -1.411 -3.812 17.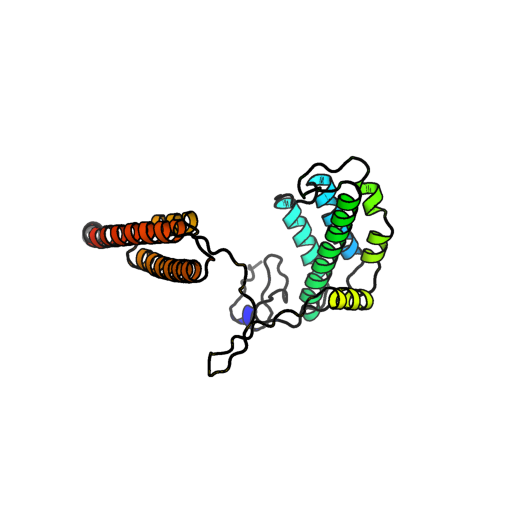294 1.00 97.00 132 PHE A CA 1
ATOM 1053 C C . PHE A 1 132 ? -0.478 -4.711 18.110 1.00 97.00 132 PHE A C 1
ATOM 1055 O O . PHE A 1 132 ? 0.477 -5.238 17.544 1.00 97.00 132 PHE A O 1
ATOM 1062 N N . SER A 1 133 ? -0.758 -4.914 19.399 1.00 95.62 133 SER A N 1
ATOM 1063 C CA . SER A 1 133 ? -0.036 -5.866 20.257 1.00 95.62 133 SER A CA 1
ATOM 1064 C C . SER A 1 133 ? -0.638 -7.277 20.224 1.00 95.62 133 SER A C 1
ATOM 1066 O O . SER A 1 133 ? -0.184 -8.164 20.945 1.00 95.62 133 SER A O 1
ATOM 1068 N N . SER A 1 134 ? -1.683 -7.504 19.423 1.00 94.50 134 SER A N 1
ATOM 1069 C CA . SER A 1 134 ? -2.354 -8.798 19.361 1.00 94.50 134 SER A CA 1
ATOM 1070 C C . SER A 1 134 ? -1.526 -9.845 18.612 1.00 94.50 134 SER A C 1
ATOM 1072 O O . SER A 1 134 ? -0.857 -9.567 17.613 1.00 94.50 134 SER A O 1
ATOM 1074 N N . LYS A 1 135 ? -1.673 -11.106 19.037 1.00 93.62 135 LYS A N 1
ATOM 1075 C CA . LYS A 1 135 ? -1.060 -12.265 18.372 1.00 93.62 135 LYS A CA 1
ATOM 1076 C C . LYS A 1 135 ? -1.457 -12.378 16.894 1.00 93.62 135 LYS A C 1
ATOM 1078 O O . LYS A 1 135 ? -0.699 -12.926 16.101 1.00 93.62 135 LYS A O 1
ATOM 1083 N N . ALA A 1 136 ? -2.632 -11.871 16.509 1.00 93.19 136 ALA A N 1
ATOM 1084 C CA . ALA A 1 136 ? -3.086 -11.883 15.119 1.00 93.19 136 ALA A CA 1
ATOM 1085 C C . ALA A 1 136 ? -2.156 -11.059 14.213 1.00 93.19 136 ALA A C 1
ATOM 1087 O O . ALA A 1 136 ? -1.733 -11.548 13.168 1.00 93.19 136 ALA A O 1
ATOM 1088 N N . ILE A 1 137 ? -1.779 -9.851 14.646 1.00 95.62 137 ILE A N 1
ATOM 1089 C CA . ILE A 1 137 ? -0.846 -8.984 13.914 1.00 95.62 137 ILE A CA 1
ATOM 1090 C C . ILE A 1 137 ? 0.561 -9.589 13.893 1.00 95.62 137 ILE A C 1
ATOM 1092 O O . ILE A 1 137 ? 1.188 -9.637 12.837 1.00 95.62 137 ILE A O 1
ATOM 1096 N N . GLU A 1 138 ? 1.029 -10.122 15.025 1.00 94.75 138 GLU A N 1
ATOM 1097 C CA . GLU A 1 138 ? 2.326 -10.811 15.111 1.00 94.75 138 GLU A CA 1
ATOM 1098 C C . GLU A 1 138 ? 2.401 -12.021 14.162 1.00 94.75 138 GLU A C 1
ATOM 1100 O O . GLU A 1 138 ? 3.400 -12.221 13.469 1.00 94.75 138 GLU A O 1
ATOM 1105 N N . THR A 1 139 ? 1.319 -12.798 14.069 1.00 95.00 139 THR A N 1
ATOM 1106 C CA . THR A 1 139 ? 1.235 -13.962 13.175 1.00 95.00 139 THR A CA 1
ATOM 1107 C C . THR A 1 139 ? 1.303 -13.532 11.711 1.00 95.00 139 THR A C 1
ATOM 1109 O O . THR A 1 139 ? 2.049 -14.125 10.940 1.00 95.00 139 THR A O 1
ATOM 1112 N N . ILE A 1 140 ? 0.581 -12.475 11.318 1.00 94.69 140 ILE A N 1
ATOM 1113 C CA . ILE A 1 140 ? 0.632 -11.947 9.943 1.00 94.69 140 ILE A CA 1
ATOM 1114 C C . ILE A 1 140 ? 2.049 -11.469 9.593 1.00 94.69 140 ILE A C 1
ATOM 1116 O O . ILE A 1 140 ? 2.520 -11.712 8.484 1.00 94.69 140 ILE A O 1
ATOM 1120 N N . LEU A 1 141 ? 2.744 -10.827 10.535 1.00 93.69 141 LEU A N 1
ATOM 1121 C CA . LEU A 1 141 ? 4.086 -10.285 10.314 1.00 93.69 141 LEU A CA 1
ATOM 1122 C C . LEU A 1 141 ? 5.164 -11.377 10.189 1.00 93.69 141 LEU A C 1
ATOM 1124 O O . LEU A 1 141 ? 6.116 -11.222 9.427 1.00 93.69 141 LEU A O 1
ATOM 1128 N N . THR A 1 142 ? 5.025 -12.471 10.938 1.00 91.50 142 THR A N 1
ATOM 1129 C CA . THR A 1 142 ? 6.042 -13.536 11.036 1.00 91.50 142 THR A CA 1
ATOM 1130 C C . THR A 1 142 ? 5.762 -14.751 10.151 1.00 91.50 142 THR A C 1
ATOM 1132 O O . THR A 1 142 ? 6.636 -15.613 10.023 1.00 91.50 142 THR A O 1
ATOM 1135 N N . ARG A 1 143 ? 4.579 -14.834 9.522 1.00 87.38 143 ARG A N 1
ATOM 1136 C CA . ARG A 1 143 ? 4.217 -15.975 8.669 1.00 87.38 143 ARG A CA 1
ATOM 1137 C C . ARG A 1 143 ? 5.178 -16.139 7.498 1.00 87.38 143 ARG A C 1
ATOM 1139 O O . ARG A 1 143 ? 5.679 -15.166 6.924 1.00 87.38 143 ARG A O 1
ATOM 1146 N N . LYS A 1 144 ? 5.380 -17.392 7.096 1.00 84.94 144 LYS A N 1
ATOM 1147 C CA . LYS A 1 144 ? 6.213 -17.711 5.934 1.00 84.94 144 LYS A CA 1
ATOM 1148 C C . LYS A 1 144 ? 5.453 -17.493 4.618 1.00 84.94 144 LYS A C 1
ATOM 1150 O O . LYS A 1 144 ? 4.227 -17.604 4.591 1.00 84.94 144 LYS A O 1
ATOM 1155 N N . PRO A 1 145 ? 6.167 -17.259 3.500 1.00 80.94 145 PRO A N 1
ATOM 1156 C CA . PRO A 1 145 ? 5.557 -17.097 2.178 1.00 80.94 145 PRO A CA 1
ATOM 1157 C C . PRO A 1 145 ? 4.651 -18.255 1.739 1.00 80.94 145 PRO A C 1
ATOM 1159 O O . PRO A 1 145 ? 3.690 -18.024 1.017 1.00 80.94 145 PRO A O 1
ATOM 1162 N N . GLU A 1 146 ? 4.923 -19.493 2.158 1.00 79.06 146 GLU A N 1
ATOM 1163 C CA . GLU A 1 146 ? 4.091 -20.648 1.778 1.00 79.06 146 GLU A CA 1
ATOM 1164 C C . GLU A 1 146 ? 2.718 -20.624 2.467 1.00 79.06 146 GLU A C 1
ATOM 1166 O O . GLU A 1 146 ? 1.690 -20.737 1.807 1.00 79.06 146 GLU A O 1
ATOM 1171 N N . GLU A 1 147 ? 2.686 -20.332 3.769 1.00 76.00 147 GLU A N 1
ATOM 1172 C CA . GLU A 1 147 ? 1.445 -20.171 4.546 1.00 76.00 147 GLU A CA 1
ATOM 1173 C C . GLU A 1 147 ? 0.608 -18.987 4.026 1.00 76.00 147 GLU A C 1
ATOM 1175 O O . GLU A 1 147 ? -0.624 -18.991 4.056 1.00 76.00 147 GLU A O 1
ATOM 1180 N N . ALA A 1 148 ? 1.290 -17.963 3.509 1.00 72.56 148 ALA A N 1
ATOM 1181 C CA . ALA A 1 148 ? 0.676 -16.800 2.891 1.00 72.56 148 ALA A CA 1
ATOM 1182 C C . ALA A 1 148 ? -0.051 -17.112 1.574 1.00 72.56 148 ALA A C 1
ATOM 1184 O O . ALA A 1 148 ? -1.120 -16.553 1.316 1.00 72.56 148 ALA A O 1
ATOM 1185 N N . LYS A 1 149 ? 0.516 -18.001 0.748 1.00 72.56 149 LYS A N 1
ATOM 1186 C CA . LYS A 1 149 ? -0.106 -18.446 -0.510 1.00 72.56 149 LYS A CA 1
ATOM 1187 C C . LYS A 1 149 ? -1.387 -19.225 -0.231 1.00 72.56 149 LYS A C 1
ATOM 1189 O O . LYS A 1 149 ? -2.423 -18.892 -0.799 1.00 72.56 149 LYS A O 1
ATOM 1194 N N . GLU A 1 150 ? -1.339 -20.176 0.700 1.00 67.94 150 GLU A N 1
ATOM 1195 C CA . GLU A 1 150 ? -2.498 -20.994 1.086 1.00 67.94 150 GLU A CA 1
ATOM 1196 C C . GLU A 1 150 ? -3.655 -20.133 1.622 1.00 67.94 150 GLU A C 1
ATOM 1198 O O . GLU A 1 150 ? -4.811 -20.306 1.231 1.00 67.94 150 GLU A O 1
ATOM 1203 N N . ALA A 1 151 ? -3.351 -19.138 2.463 1.00 64.56 151 ALA A N 1
ATOM 1204 C CA . ALA A 1 151 ? -4.354 -18.217 2.999 1.00 64.56 151 ALA A CA 1
ATOM 1205 C C . ALA A 1 151 ? -5.010 -17.327 1.923 1.00 64.56 151 ALA A C 1
ATOM 1207 O O . ALA A 1 151 ? -6.158 -16.908 2.099 1.00 64.56 151 ALA A O 1
ATOM 1208 N N . LYS A 1 152 ? -4.297 -17.030 0.828 1.00 65.81 152 LYS A N 1
ATOM 1209 C CA . LYS A 1 152 ? -4.810 -16.258 -0.313 1.00 65.81 152 LYS A CA 1
ATOM 1210 C C . LYS A 1 152 ? -5.679 -17.118 -1.226 1.00 65.81 152 LYS A C 1
ATOM 1212 O O . LYS A 1 152 ? -6.793 -16.713 -1.544 1.00 65.81 152 LYS A O 1
ATOM 1217 N N . GLU A 1 153 ? -5.217 -18.313 -1.584 1.00 62.78 153 GLU A N 1
ATOM 1218 C CA . GLU A 1 153 ? -5.989 -19.261 -2.401 1.00 62.78 153 GLU A CA 1
ATOM 1219 C C . GLU A 1 153 ? -7.314 -19.651 -1.727 1.00 62.78 153 GLU A C 1
ATOM 1221 O O . GLU A 1 153 ? -8.321 -19.835 -2.405 1.00 62.78 153 GLU A O 1
ATOM 1226 N N . ALA A 1 154 ? -7.355 -19.686 -0.391 1.00 57.66 154 ALA A N 1
ATOM 1227 C CA . ALA A 1 154 ? -8.580 -19.922 0.372 1.00 57.66 154 ALA A CA 1
ATOM 1228 C C . ALA A 1 154 ? -9.571 -18.735 0.383 1.00 57.66 154 ALA A C 1
ATOM 1230 O O . ALA A 1 154 ? -10.735 -18.923 0.739 1.00 57.66 154 ALA A O 1
ATOM 1231 N N . LYS A 1 155 ? -9.131 -17.514 0.043 1.00 53.56 155 LYS A N 1
ATOM 1232 C CA . LYS A 1 155 ? -9.938 -16.278 0.104 1.00 53.56 155 LYS A CA 1
ATOM 1233 C C . LYS A 1 155 ? -10.294 -15.692 -1.264 1.00 53.56 155 LYS A C 1
ATOM 1235 O O . LYS A 1 155 ? -11.157 -14.819 -1.321 1.00 53.56 155 LYS A O 1
ATOM 1240 N N . GLU A 1 156 ? -9.666 -16.139 -2.349 1.00 40.34 156 GLU A N 1
ATOM 1241 C CA . GLU A 1 156 ? -10.000 -15.678 -3.699 1.00 40.34 156 GLU A CA 1
ATOM 1242 C C . GLU A 1 156 ? -11.204 -16.455 -4.269 1.00 40.34 156 GLU A C 1
ATOM 1244 O O . GLU A 1 156 ? -11.098 -17.661 -4.503 1.00 40.34 156 GLU A O 1
ATOM 1249 N N . PRO A 1 157 ? -12.350 -15.807 -4.577 1.00 38.34 157 PRO A N 1
ATOM 1250 C CA . PRO A 1 157 ? -13.205 -16.332 -5.632 1.00 38.34 157 PRO A CA 1
ATOM 1251 C C . PRO A 1 157 ? -12.370 -16.324 -6.917 1.00 38.34 157 PRO A C 1
ATOM 1253 O O . PRO A 1 157 ? -11.687 -15.337 -7.196 1.00 38.34 157 PRO A O 1
ATOM 1256 N N . LYS A 1 158 ? -12.377 -17.445 -7.653 1.00 38.09 158 LYS A N 1
ATOM 1257 C CA . LYS A 1 158 ? -11.630 -17.626 -8.908 1.00 38.09 158 LYS A CA 1
ATOM 1258 C C . LYS A 1 158 ? -11.778 -16.362 -9.754 1.00 38.09 158 LYS A C 1
ATOM 1260 O O . LYS A 1 158 ? -12.896 -16.052 -10.154 1.00 38.09 158 LYS A O 1
ATOM 1265 N N . GLU A 1 159 ? -10.677 -15.627 -9.955 1.00 35.06 159 GLU A N 1
ATOM 1266 C CA . GLU A 1 159 ? -10.654 -14.436 -10.806 1.00 35.06 159 GLU A CA 1
ATOM 1267 C C . GLU A 1 159 ? -11.284 -14.838 -12.144 1.00 35.06 159 GLU A C 1
ATOM 1269 O O . GLU A 1 159 ? -10.740 -15.689 -12.854 1.00 35.06 159 GLU A O 1
ATOM 1274 N N . ASP A 1 160 ? -12.463 -14.286 -12.439 1.00 33.53 160 ASP A N 1
ATOM 1275 C CA . ASP A 1 160 ? -13.144 -14.520 -13.700 1.00 33.53 160 ASP A CA 1
ATOM 1276 C C . ASP A 1 160 ? -12.234 -13.935 -14.775 1.00 33.53 160 ASP A C 1
ATOM 1278 O O . ASP A 1 160 ? -12.031 -12.722 -14.901 1.00 33.53 160 ASP A O 1
ATOM 1282 N N . ARG A 1 161 ? -11.527 -14.844 -15.439 1.00 32.59 161 ARG A N 1
ATOM 1283 C CA . ARG A 1 161 ? -10.555 -14.553 -16.476 1.00 32.59 161 ARG A CA 1
ATOM 1284 C C . ARG A 1 161 ? -11.337 -13.846 -17.567 1.00 32.59 161 ARG A C 1
ATOM 1286 O O . ARG A 1 161 ? -12.012 -14.517 -18.341 1.00 32.59 161 ARG A O 1
ATOM 1293 N N . LEU A 1 162 ? -11.224 -12.517 -17.633 1.00 31.02 162 LEU A N 1
ATOM 1294 C CA . LEU A 1 162 ? -11.770 -11.710 -18.720 1.00 31.02 162 LEU A CA 1
ATOM 1295 C C . LEU A 1 162 ? -11.120 -12.187 -20.023 1.00 31.02 162 LEU A C 1
ATOM 1297 O O . LEU A 1 162 ? -10.049 -11.745 -20.439 1.00 31.02 162 LEU A O 1
ATOM 1301 N N . THR A 1 163 ? 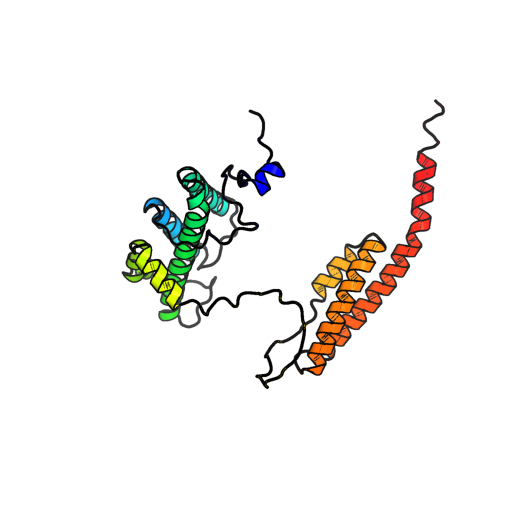-11.746 -13.191 -20.613 1.00 27.55 163 THR A N 1
ATOM 1302 C CA . THR A 1 163 ? -11.425 -13.747 -21.906 1.00 27.55 163 THR A CA 1
ATOM 1303 C C . THR A 1 163 ? -12.201 -12.879 -22.870 1.00 27.55 163 THR A C 1
ATOM 1305 O O . THR A 1 163 ? -13.427 -12.863 -22.877 1.00 27.55 163 THR A O 1
ATOM 1308 N N . LEU A 1 164 ? -11.474 -12.075 -23.641 1.00 35.16 164 LEU A N 1
ATOM 1309 C CA . LEU A 1 164 ? -12.019 -11.430 -24.827 1.00 35.16 164 LEU A CA 1
ATOM 1310 C C . LEU A 1 164 ? -12.300 -12.532 -25.856 1.00 35.16 164 LEU A C 1
ATOM 1312 O O . LEU A 1 164 ? -11.501 -12.765 -26.760 1.00 35.16 164 LEU A O 1
ATOM 1316 N N . GLU A 1 165 ? -13.401 -13.255 -25.673 1.00 32.34 165 GLU A N 1
ATOM 1317 C CA . GLU A 1 165 ? -13.947 -14.147 -26.685 1.00 32.34 165 GLU A CA 1
ATOM 1318 C C . GLU A 1 165 ? -14.808 -13.333 -27.651 1.00 32.34 165 GLU A C 1
ATOM 1320 O O . GLU A 1 165 ? -15.685 -12.557 -27.269 1.00 32.34 165 GLU A O 1
ATOM 1325 N N . GLN A 1 166 ? -14.498 -13.474 -28.937 1.00 34.28 166 GLN A N 1
ATOM 1326 C CA . GLN A 1 166 ? -15.320 -12.956 -30.021 1.00 34.28 166 GLN A CA 1
ATOM 1327 C C . GLN A 1 166 ? -16.649 -13.726 -30.060 1.00 34.28 166 GLN A C 1
ATOM 1329 O O . GLN A 1 166 ? -16.628 -14.949 -29.910 1.00 34.28 166 GLN A O 1
ATOM 1334 N N . PRO A 1 167 ? -17.800 -13.071 -30.299 1.00 34.84 167 PRO A N 1
ATOM 1335 C CA . PRO A 1 167 ? -19.076 -13.764 -30.277 1.00 34.84 167 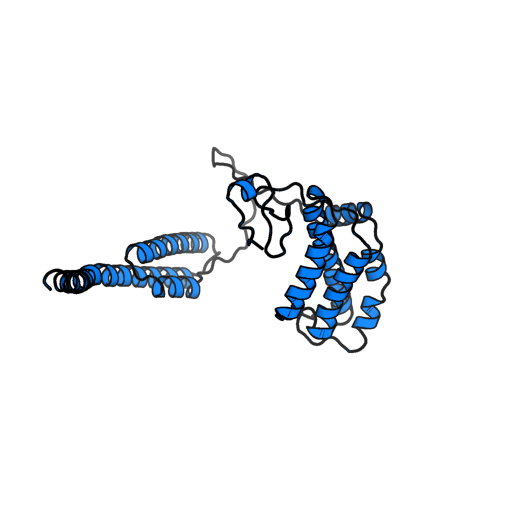PRO A CA 1
ATOM 1336 C C . PRO A 1 167 ? -19.256 -14.561 -31.571 1.00 34.84 167 PRO A C 1
ATOM 1338 O O . PRO A 1 167 ? -19.449 -14.002 -32.651 1.00 34.84 167 PRO A O 1
ATOM 1341 N N . GLY A 1 168 ? -19.225 -15.883 -31.441 1.00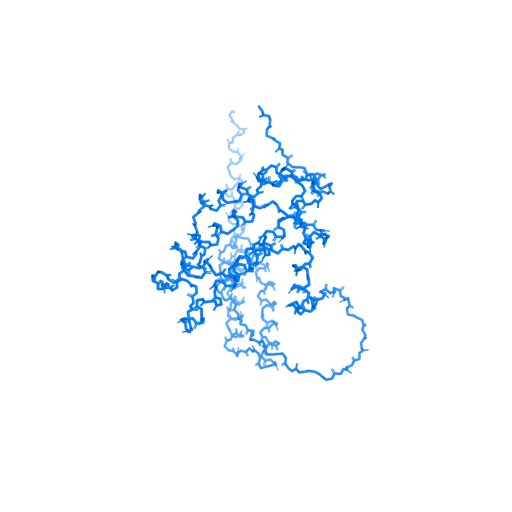 28.41 168 GLY A N 1
ATOM 1342 C CA . GLY A 1 168 ? -19.636 -16.822 -32.471 1.00 28.41 168 GLY A CA 1
ATOM 1343 C C . GLY A 1 168 ? -20.436 -17.966 -31.859 1.00 28.41 168 GLY A C 1
ATOM 1344 O O . GLY A 1 168 ? -19.846 -18.910 -31.358 1.00 28.41 168 GLY A O 1
ATOM 1345 N N . GLY A 1 169 ? -21.766 -17.883 -31.967 1.00 28.92 169 GLY A N 1
ATOM 1346 C CA . GLY A 1 169 ? -22.651 -19.050 -32.072 1.00 28.92 169 GLY A CA 1
ATOM 1347 C C . GLY A 1 169 ? -23.123 -19.730 -30.782 1.00 28.92 169 GLY A C 1
ATOM 1348 O O . GLY A 1 169 ? -22.441 -20.590 -30.250 1.00 28.92 169 GLY A O 1
ATOM 1349 N N . SER A 1 170 ? -24.365 -19.399 -30.406 1.00 34.56 170 SER A N 1
ATOM 1350 C CA . SER A 1 170 ? -25.446 -20.304 -29.957 1.00 34.56 170 SER A CA 1
ATOM 1351 C C . SER A 1 170 ? -25.144 -21.402 -28.923 1.00 34.56 170 SER A C 1
ATOM 1353 O O . SER A 1 170 ? -24.608 -22.444 -29.276 1.00 34.56 170 SER A O 1
ATOM 1355 N N . GLU A 1 171 ? -25.677 -21.257 -27.707 1.00 29.81 171 GLU A N 1
ATOM 1356 C CA . GLU A 1 171 ? -26.885 -21.955 -27.211 1.00 29.81 171 GLU A CA 1
ATOM 1357 C C . GLU A 1 171 ? -27.161 -21.555 -25.746 1.00 29.81 171 GLU A C 1
ATOM 1359 O O . GLU A 1 171 ? -26.249 -21.264 -24.980 1.00 29.81 171 GLU A O 1
ATOM 1364 N N . VAL A 1 172 ? -28.445 -21.457 -25.395 1.00 37.84 172 VAL A N 1
ATOM 1365 C CA . VAL A 1 172 ? -28.975 -20.903 -24.134 1.00 37.84 172 VAL A CA 1
ATOM 1366 C C . VAL A 1 172 ? -28.923 -21.959 -23.024 1.00 37.84 172 VAL A C 1
ATOM 1368 O O . VAL A 1 172 ? -29.301 -23.106 -23.271 1.00 37.84 172 VAL A O 1
ATOM 1371 N N . PRO A 1 173 ? -28.573 -21.575 -21.786 1.00 30.97 173 PRO A N 1
ATOM 1372 C CA . PRO A 1 173 ? -29.488 -21.879 -20.685 1.00 30.97 173 PRO A CA 1
ATOM 1373 C C . PRO A 1 173 ? -29.822 -20.643 -19.840 1.00 30.97 173 PRO A C 1
ATOM 1375 O O . PRO A 1 173 ? -29.021 -19.730 -19.673 1.00 30.97 173 PRO A O 1
ATOM 1378 N N . GLU A 1 174 ? -31.060 -20.633 -19.352 1.00 42.88 174 GLU A N 1
ATOM 1379 C CA . GLU A 1 174 ? -31.658 -19.628 -18.475 1.00 42.88 174 GLU A CA 1
ATOM 1380 C C . GLU A 1 174 ? -30.817 -19.399 -17.213 1.00 42.88 174 GLU A C 1
ATOM 1382 O O . GLU A 1 174 ? -30.611 -20.337 -16.449 1.00 42.88 174 GLU A O 1
ATOM 1387 N N . GLU A 1 175 ? -30.396 -18.159 -16.951 1.00 35.19 175 GLU A N 1
ATOM 1388 C CA . GLU A 1 175 ? -29.786 -17.783 -15.673 1.00 35.19 175 GLU A CA 1
ATOM 1389 C C . GLU A 1 175 ? -30.124 -16.340 -15.266 1.00 35.19 175 GLU A C 1
ATOM 1391 O O . GLU A 1 175 ? -30.470 -15.477 -16.074 1.00 35.19 175 GLU A O 1
ATOM 1396 N N . GLU A 1 176 ? -30.104 -16.162 -13.951 1.00 38.69 176 GLU A N 1
ATOM 1397 C CA . GLU A 1 176 ? -30.631 -15.094 -13.107 1.00 38.69 176 GLU A CA 1
ATOM 1398 C C . GLU A 1 176 ? -30.430 -13.656 -13.616 1.00 38.69 176 GLU A C 1
ATOM 1400 O O . GLU A 1 176 ? -29.370 -13.271 -14.105 1.00 38.69 176 GLU A O 1
ATOM 1405 N N . LYS A 1 177 ? -31.456 -12.811 -13.426 1.00 35.62 177 LYS A N 1
ATOM 1406 C CA . LYS A 1 177 ? -31.384 -11.384 -13.769 1.00 35.62 177 LYS A CA 1
ATOM 1407 C C . LYS A 1 177 ? -30.270 -10.699 -12.955 1.00 35.62 177 LYS A C 1
ATOM 1409 O O . LYS A 1 177 ? -30.375 -10.658 -11.727 1.00 35.62 177 LYS A O 1
ATOM 1414 N N . PRO A 1 178 ? -29.253 -10.095 -13.597 1.00 41.78 178 PRO A N 1
ATOM 1415 C CA . PRO A 1 178 ? -28.221 -9.348 -12.893 1.00 41.78 178 PRO A CA 1
ATOM 1416 C C . PRO A 1 178 ? -28.814 -8.081 -12.260 1.00 41.78 178 PRO A C 1
ATOM 1418 O O . PRO A 1 178 ? -29.378 -7.225 -12.936 1.00 41.78 178 PRO A O 1
ATOM 1421 N N . SER A 1 179 ? -28.674 -7.949 -10.940 1.00 42.41 179 SER A N 1
ATOM 1422 C CA . SER A 1 179 ? -29.071 -6.761 -10.176 1.00 42.41 179 SER A CA 1
ATOM 1423 C C . SER A 1 179 ? -28.014 -5.655 -10.319 1.00 42.41 179 SER A C 1
ATOM 1425 O O . SER A 1 179 ? -27.195 -5.444 -9.423 1.00 42.41 179 SER A O 1
ATOM 1427 N N . GLY A 1 180 ? -28.019 -4.937 -11.442 1.00 59.84 180 GLY A N 1
ATOM 1428 C CA . GLY A 1 180 ? -27.234 -3.714 -11.639 1.00 59.84 180 GLY A CA 1
ATOM 1429 C C . GLY A 1 180 ? -28.145 -2.507 -11.862 1.00 59.84 180 GLY A C 1
ATOM 1430 O O . GLY A 1 180 ? -29.125 -2.614 -12.585 1.00 59.84 180 GLY A O 1
ATOM 1431 N N . LYS A 1 181 ? -27.842 -1.348 -11.261 1.00 66.75 181 LYS A N 1
ATOM 1432 C CA . LYS A 1 181 ? -28.505 -0.078 -11.612 1.00 66.75 181 LYS A CA 1
ATOM 1433 C C . LYS A 1 181 ? -27.646 0.685 -12.618 1.00 66.75 181 LYS A C 1
ATOM 1435 O O . LYS A 1 181 ? -26.489 0.983 -12.332 1.00 66.75 181 LYS A O 1
ATOM 1440 N N . VAL A 1 182 ? -28.215 1.024 -13.769 1.00 72.44 182 VAL A N 1
ATOM 1441 C CA . VAL A 1 182 ? -27.605 1.880 -14.793 1.00 72.44 182 VAL A CA 1
ATOM 1442 C C . VAL A 1 182 ? -28.030 3.325 -14.523 1.00 72.44 182 VAL A C 1
ATOM 1444 O O . VAL A 1 182 ? -29.222 3.620 -14.466 1.00 72.44 182 VAL A O 1
ATOM 1447 N N . ALA A 1 183 ? -27.069 4.234 -14.341 1.00 77.81 183 ALA A N 1
ATOM 1448 C CA . ALA A 1 183 ? -27.326 5.653 -14.080 1.00 77.81 183 ALA A CA 1
ATOM 1449 C C . ALA A 1 183 ? -26.454 6.549 -14.965 1.00 77.81 183 ALA A C 1
ATOM 1451 O O . ALA A 1 183 ? -25.283 6.246 -15.217 1.00 77.81 183 ALA A O 1
ATOM 1452 N N . PHE A 1 184 ? -27.002 7.679 -15.414 1.00 84.25 184 PHE A N 1
ATOM 1453 C CA . PHE A 1 184 ? -26.297 8.582 -16.311 1.00 84.25 184 PHE A CA 1
ATOM 1454 C C . PHE A 1 184 ? -25.418 9.573 -15.541 1.00 84.25 184 PHE A C 1
ATOM 1456 O O . PHE A 1 184 ? -25.889 10.395 -14.753 1.00 84.25 184 PHE A O 1
ATOM 1463 N N . ASN A 1 185 ? -24.112 9.565 -15.823 1.00 84.94 185 ASN A N 1
ATOM 1464 C CA . ASN A 1 185 ? -23.174 10.516 -15.227 1.00 84.94 185 ASN A CA 1
ATOM 1465 C C . ASN A 1 185 ? -23.203 11.873 -15.957 1.00 84.94 185 ASN A C 1
ATOM 1467 O O . ASN A 1 185 ? -22.320 12.215 -16.753 1.00 84.94 185 ASN A O 1
ATOM 1471 N N . GLN A 1 186 ? -24.240 12.653 -15.654 1.00 85.88 186 GLN A N 1
ATOM 1472 C CA . GLN A 1 186 ? -24.511 13.952 -16.265 1.00 85.88 186 GLN A CA 1
ATOM 1473 C C . GLN A 1 186 ? -23.367 14.961 -16.070 1.00 85.88 186 GLN A C 1
ATOM 1475 O O . GLN A 1 186 ? -23.014 15.693 -16.998 1.00 85.88 186 GLN A O 1
ATOM 1480 N N . GLU A 1 187 ? -22.758 15.006 -14.881 1.00 84.62 187 GLU A N 1
ATOM 1481 C CA . GLU A 1 187 ? -21.681 15.957 -14.591 1.00 84.62 187 GLU A CA 1
ATOM 1482 C C . GLU A 1 187 ? -20.448 15.710 -15.458 1.00 84.62 187 GLU A C 1
ATOM 1484 O O . GLU A 1 187 ? -19.867 16.656 -16.000 1.00 84.62 187 GLU A O 1
ATOM 1489 N N . LYS A 1 188 ? -20.065 14.440 -15.635 1.00 86.31 188 LYS A N 1
ATOM 1490 C CA . LYS A 1 188 ? -18.905 14.065 -16.447 1.00 86.31 188 LYS A CA 1
ATOM 1491 C C . LYS A 1 188 ? -19.084 14.511 -17.895 1.00 86.31 188 LYS A C 1
ATOM 1493 O O . LYS A 1 188 ? -18.191 15.152 -18.451 1.00 86.31 188 LYS A O 1
ATOM 1498 N N . ARG A 1 189 ? -20.244 14.227 -18.494 1.00 87.94 189 ARG A N 1
ATOM 1499 C CA . ARG A 1 189 ? -20.536 14.611 -19.884 1.00 87.94 189 ARG A CA 1
ATOM 1500 C C . ARG A 1 189 ? -20.670 16.119 -20.061 1.00 87.94 189 ARG A C 1
ATOM 1502 O O . ARG A 1 189 ? -20.154 16.655 -21.039 1.00 87.94 189 ARG A O 1
ATOM 1509 N N . SER A 1 190 ? -21.242 16.822 -19.084 1.00 86.06 190 SER A N 1
ATOM 1510 C CA . SER A 1 190 ? -21.316 18.286 -19.104 1.00 86.06 190 SER A CA 1
ATOM 1511 C C . SER A 1 190 ? -19.932 18.941 -19.092 1.00 86.06 190 SER A C 1
ATOM 1513 O O . SER A 1 190 ? -19.691 19.877 -19.852 1.00 86.06 190 SER A O 1
ATOM 1515 N N . ARG A 1 191 ? -19.003 18.451 -18.257 1.00 88.38 191 ARG A N 1
ATOM 1516 C CA . ARG A 1 191 ? -17.623 18.970 -18.206 1.00 88.38 191 ARG A CA 1
ATOM 1517 C C . ARG A 1 191 ? -16.883 18.712 -19.520 1.00 88.38 191 ARG A C 1
ATOM 1519 O O . ARG A 1 191 ? -16.220 19.611 -20.031 1.00 88.38 191 ARG A O 1
ATOM 1526 N N . GLN A 1 192 ? -17.048 17.520 -20.098 1.00 87.56 192 GLN A N 1
ATOM 1527 C CA . GLN A 1 192 ? -16.458 17.170 -21.394 1.00 87.56 192 GLN A CA 1
ATOM 1528 C C . GLN A 1 192 ? -16.975 18.079 -22.518 1.00 87.56 192 GLN A C 1
ATOM 1530 O O . GLN A 1 192 ? -16.171 18.620 -23.277 1.00 87.56 192 GLN A O 1
ATOM 1535 N N . LEU A 1 193 ? -18.288 18.329 -22.572 1.00 87.31 193 LEU A N 1
ATOM 1536 C CA . LEU A 1 193 ? -18.892 19.221 -23.564 1.00 87.31 193 LEU A CA 1
ATOM 1537 C C . LEU A 1 193 ? -18.434 20.679 -23.403 1.00 87.31 193 LEU A C 1
ATOM 1539 O O . LEU A 1 193 ? -18.162 21.348 -24.396 1.00 87.31 193 LEU A O 1
ATOM 1543 N N . ALA A 1 194 ? -18.304 21.168 -22.166 1.00 86.44 194 ALA A N 1
ATOM 1544 C CA . ALA A 1 194 ? -17.812 22.520 -21.894 1.00 86.44 194 ALA A CA 1
ATOM 1545 C C . ALA A 1 194 ? -16.335 22.702 -22.287 1.00 86.44 194 ALA A C 1
ATOM 1547 O O . ALA A 1 194 ? -15.939 23.782 -22.720 1.00 86.44 194 ALA A O 1
ATOM 1548 N N . SER A 1 195 ? -15.528 21.645 -22.148 1.00 83.44 195 SER A N 1
ATOM 1549 C CA . SER A 1 195 ? -14.102 21.662 -22.490 1.00 83.44 195 SER A CA 1
ATOM 1550 C C . SER A 1 195 ? -13.817 21.544 -23.992 1.00 83.44 195 SER A C 1
ATOM 1552 O O . SER A 1 195 ? -12.719 21.889 -24.429 1.00 83.44 195 SER A O 1
ATOM 1554 N N . ALA A 1 196 ? -14.789 21.073 -24.780 1.00 85.88 196 ALA A N 1
ATOM 1555 C CA . ALA A 1 196 ? -14.649 20.901 -26.219 1.00 85.88 196 ALA A CA 1
ATOM 1556 C C . ALA A 1 196 ? -14.630 22.265 -26.931 1.00 85.88 196 ALA A C 1
ATOM 1558 O O . ALA A 1 196 ? -15.611 23.011 -26.904 1.00 85.88 196 ALA A O 1
ATOM 1559 N N . LYS A 1 197 ? -13.502 22.584 -27.578 1.00 82.44 197 LYS A N 1
ATOM 1560 C CA . LYS A 1 197 ? -13.284 23.845 -28.310 1.00 82.44 197 LYS A CA 1
ATOM 1561 C C . LYS A 1 197 ? -13.434 23.698 -29.823 1.00 82.44 197 LYS A C 1
ATOM 1563 O O . LYS A 1 197 ? -13.557 24.703 -30.510 1.00 82.44 197 LYS A O 1
ATOM 1568 N N . THR A 1 198 ? -13.415 22.469 -30.340 1.00 81.62 198 THR A N 1
ATOM 1569 C CA . THR A 1 198 ? -13.486 22.180 -31.780 1.00 81.62 198 THR A CA 1
ATOM 1570 C C . THR A 1 198 ? -14.630 21.226 -32.109 1.00 81.62 198 THR A C 1
ATOM 1572 O O . THR A 1 198 ? -15.049 20.426 -31.269 1.00 81.62 198 THR A O 1
ATOM 1575 N N . ALA A 1 199 ? -15.124 21.273 -33.349 1.00 79.44 199 ALA A N 1
ATOM 1576 C CA . ALA A 1 199 ? -16.227 20.423 -33.802 1.00 79.44 199 ALA A CA 1
ATOM 1577 C C . ALA A 1 199 ? -15.904 18.922 -33.659 1.00 79.44 199 ALA A C 1
ATOM 1579 O O . ALA A 1 199 ? -16.753 18.148 -33.219 1.00 79.44 199 ALA A O 1
ATOM 1580 N N . ALA A 1 200 ? -14.650 18.527 -33.915 1.00 81.56 200 ALA A N 1
ATOM 1581 C CA . ALA A 1 200 ? -14.176 17.157 -33.719 1.00 81.56 200 ALA A CA 1
ATOM 1582 C C . ALA A 1 200 ? -14.262 16.710 -32.247 1.00 81.56 200 ALA A C 1
ATOM 1584 O O . ALA A 1 200 ? -14.679 15.590 -31.958 1.00 81.56 200 ALA A O 1
ATOM 1585 N N . GLN A 1 201 ? -13.933 17.593 -31.299 1.00 81.00 201 GLN A N 1
ATOM 1586 C CA . GLN A 1 201 ? -14.050 17.291 -29.869 1.00 81.00 201 GLN A CA 1
ATOM 1587 C C . GLN A 1 201 ? -15.515 17.164 -29.435 1.00 81.00 201 GLN A C 1
ATOM 1589 O O . GLN A 1 201 ? -15.849 16.261 -28.670 1.00 81.00 201 GLN A O 1
ATOM 1594 N N . VAL A 1 202 ? -16.409 18.011 -29.959 1.00 85.12 202 VAL A N 1
ATOM 1595 C CA . VAL A 1 202 ? -17.855 17.894 -29.699 1.00 85.12 202 VAL A CA 1
ATOM 1596 C C . VAL A 1 202 ? -18.415 16.589 -30.285 1.00 85.12 202 VAL A C 1
ATOM 1598 O O . VAL A 1 202 ? -19.256 15.944 -29.659 1.00 85.12 202 VAL A O 1
ATOM 1601 N N . GLN A 1 203 ? -17.911 16.139 -31.438 1.00 85.81 203 GLN A N 1
ATOM 1602 C CA . GLN A 1 203 ? -18.331 14.887 -32.074 1.00 85.81 203 GLN A CA 1
ATOM 1603 C C . GLN A 1 203 ? -17.995 13.645 -31.237 1.00 85.81 203 GLN A C 1
ATOM 1605 O O . GLN A 1 203 ? -18.821 12.738 -31.143 1.00 85.81 203 GLN A O 1
ATOM 1610 N N . VAL A 1 204 ? -16.839 13.633 -30.567 1.00 87.38 204 VAL A N 1
ATOM 1611 C CA . VAL A 1 204 ? -16.471 12.570 -29.614 1.00 87.38 204 VAL A CA 1
ATOM 1612 C C . VAL A 1 204 ? -17.423 12.547 -28.412 1.00 87.38 204 VAL A C 1
ATOM 1614 O O . VAL A 1 204 ? -17.828 11.483 -27.946 1.00 87.38 204 VAL A O 1
ATOM 1617 N N . VAL A 1 205 ? -17.836 13.713 -27.911 1.00 87.19 205 VAL A N 1
ATOM 1618 C CA . VAL A 1 205 ? -18.813 13.779 -26.811 1.00 87.19 205 VAL A CA 1
ATOM 1619 C C . VAL A 1 205 ? -20.186 13.274 -27.267 1.00 87.19 205 VAL A C 1
ATOM 1621 O O . VAL A 1 205 ? -20.847 12.551 -26.525 1.00 87.19 205 VAL A O 1
ATOM 1624 N N . LEU A 1 206 ? -20.594 13.572 -28.503 1.00 88.50 206 LEU A N 1
ATOM 1625 C CA . LEU A 1 206 ? -21.834 13.054 -29.085 1.00 88.50 206 LEU A CA 1
ATOM 1626 C C . LEU A 1 206 ? -21.827 11.534 -29.268 1.00 88.50 206 LEU A C 1
ATOM 1628 O O . LEU A 1 206 ? -22.853 10.907 -29.014 1.00 88.50 206 LEU A O 1
ATOM 1632 N N . SER A 1 207 ? -20.716 10.924 -29.694 1.00 88.81 207 SER A N 1
ATOM 1633 C CA . SER A 1 207 ? -20.644 9.458 -29.802 1.00 88.81 207 SER A CA 1
ATOM 1634 C C . SER A 1 207 ? -20.780 8.790 -28.437 1.00 88.81 207 SER A C 1
ATOM 1636 O O . SER A 1 207 ? -21.497 7.803 -28.306 1.00 88.81 207 SER A O 1
ATOM 1638 N N . LEU A 1 208 ? -20.162 9.374 -27.410 1.00 89.88 208 LEU A N 1
ATOM 1639 C CA . LEU A 1 208 ? -20.244 8.872 -26.041 1.00 89.88 208 LEU A CA 1
ATOM 1640 C C . LEU A 1 208 ? -21.653 9.023 -25.453 1.00 89.88 208 LEU A C 1
ATOM 1642 O O . LEU A 1 208 ? -22.154 8.099 -24.829 1.00 89.88 208 LEU A O 1
ATOM 1646 N N . LEU A 1 209 ? -22.327 10.145 -25.707 1.00 89.75 209 LEU A N 1
ATOM 1647 C CA . LEU A 1 209 ? -23.711 10.349 -25.273 1.00 89.75 209 LEU A CA 1
ATOM 1648 C C . LEU A 1 209 ? -24.709 9.417 -25.982 1.00 89.75 209 LEU A C 1
ATOM 1650 O O . LEU A 1 209 ? -25.716 9.039 -25.391 1.00 89.75 209 LEU A O 1
ATOM 1654 N N . LYS A 1 210 ? -24.446 9.033 -27.239 1.00 90.56 210 LYS A N 1
ATOM 1655 C CA . LYS A 1 210 ? -25.253 8.025 -27.951 1.00 90.56 210 LYS A CA 1
ATOM 1656 C C . LYS A 1 210 ? -25.083 6.634 -27.346 1.00 90.56 210 LYS A C 1
ATOM 1658 O O . LYS A 1 210 ? -26.059 5.899 -27.265 1.00 90.56 210 LYS A O 1
ATOM 1663 N N . GLN A 1 211 ? -23.868 6.297 -26.917 1.00 89.06 211 GLN A N 1
ATOM 1664 C CA . GLN A 1 211 ? -23.603 5.052 -26.203 1.00 89.06 211 GLN A CA 1
ATOM 1665 C C . GLN A 1 211 ? -24.297 5.048 -24.835 1.00 89.06 211 GLN A C 1
ATOM 1667 O O . GLN A 1 211 ? -25.054 4.127 -24.555 1.00 89.06 211 GLN A O 1
ATOM 1672 N N . ASP A 1 212 ? -24.152 6.125 -24.054 1.00 87.31 212 ASP A N 1
ATOM 1673 C CA . ASP A 1 212 ? -24.833 6.259 -22.760 1.00 87.31 212 ASP A CA 1
ATOM 1674 C C . ASP A 1 212 ? -26.371 6.165 -22.911 1.00 87.31 212 ASP A C 1
ATOM 1676 O O . ASP A 1 212 ? -27.052 5.650 -22.025 1.00 87.31 212 ASP A O 1
ATOM 1680 N N . LEU A 1 213 ? -26.936 6.644 -24.032 1.00 89.06 213 LEU A N 1
ATOM 1681 C CA . LEU A 1 213 ? -28.368 6.518 -24.329 1.00 89.06 213 LEU A CA 1
ATOM 1682 C C . LEU A 1 213 ? -28.761 5.061 -24.570 1.00 89.06 213 LEU A C 1
ATOM 1684 O O . LEU A 1 213 ? -29.745 4.611 -23.993 1.00 89.06 213 LEU A O 1
ATOM 1688 N N . ALA A 1 214 ? -27.991 4.340 -25.386 1.00 88.31 214 ALA A N 1
ATOM 1689 C CA . ALA A 1 214 ? -28.210 2.919 -25.637 1.00 88.31 214 ALA A CA 1
ATOM 1690 C C . ALA A 1 214 ? -28.140 2.110 -24.332 1.00 88.31 214 ALA A C 1
ATOM 1692 O O . ALA A 1 214 ? -28.997 1.264 -24.088 1.00 88.31 214 ALA A O 1
ATOM 1693 N N . ASP A 1 215 ? -27.178 2.416 -23.461 1.00 85.06 215 ASP A N 1
ATOM 1694 C CA . ASP A 1 215 ? -27.025 1.750 -22.167 1.00 85.06 215 ASP A CA 1
ATOM 1695 C C . ASP A 1 215 ? -28.209 2.042 -21.233 1.00 85.06 215 ASP A C 1
ATOM 1697 O O . ASP A 1 215 ? -28.722 1.134 -20.579 1.00 85.06 215 ASP A O 1
ATOM 1701 N N . CYS A 1 216 ? -28.704 3.285 -21.203 1.00 83.94 216 CYS A N 1
ATOM 1702 C CA . CYS A 1 216 ? -29.873 3.644 -20.395 1.00 83.94 216 CYS A CA 1
ATOM 1703 C C . CYS A 1 216 ? -31.184 3.071 -20.963 1.00 83.94 216 CYS A C 1
ATOM 1705 O O . CYS A 1 216 ? -32.050 2.673 -20.191 1.00 83.94 216 CYS A O 1
ATOM 1707 N N . GLU A 1 217 ? -31.349 3.000 -22.287 1.00 85.50 217 GLU A N 1
ATOM 1708 C CA . GLU A 1 217 ? -32.525 2.395 -22.934 1.00 85.50 217 GLU A CA 1
ATOM 1709 C C . GLU A 1 217 ? -32.551 0.874 -22.740 1.00 85.50 217 GLU A C 1
ATOM 1711 O O . GLU A 1 217 ? -33.591 0.316 -22.387 1.00 85.50 217 GLU A O 1
ATOM 1716 N N . ASN A 1 218 ? -31.397 0.215 -22.871 1.00 84.44 218 ASN A N 1
ATOM 1717 C CA . ASN A 1 218 ? -31.242 -1.198 -22.531 1.00 84.44 218 ASN A CA 1
ATOM 1718 C C . ASN A 1 218 ? -31.460 -1.437 -21.033 1.00 84.44 218 ASN A C 1
ATOM 1720 O O . ASN A 1 218 ? -32.090 -2.421 -20.649 1.00 84.44 218 ASN A O 1
ATOM 1724 N N . GLY A 1 219 ? -30.976 -0.534 -20.179 1.00 83.56 219 GLY A N 1
ATOM 1725 C CA . GLY A 1 219 ? -31.234 -0.574 -18.745 1.00 83.56 219 GLY A CA 1
ATOM 1726 C C . GLY A 1 219 ? -32.724 -0.446 -18.426 1.00 83.56 219 GLY A C 1
ATOM 1727 O O . GLY A 1 219 ? -33.241 -1.228 -17.638 1.00 83.56 219 GLY A O 1
ATOM 1728 N N . LEU A 1 220 ? -33.439 0.473 -19.081 1.00 83.25 220 LEU A N 1
ATOM 1729 C CA . LEU A 1 220 ? -34.878 0.672 -18.894 1.00 83.25 220 LEU A CA 1
ATOM 1730 C C . LEU A 1 220 ? -35.677 -0.564 -19.331 1.00 83.25 220 LEU A C 1
ATOM 1732 O O . LEU A 1 220 ? -36.582 -0.994 -18.623 1.00 83.25 220 LEU A O 1
ATOM 1736 N N . ALA A 1 221 ? -35.307 -1.181 -20.458 1.00 82.19 221 ALA A N 1
ATOM 1737 C CA . ALA A 1 221 ? -35.944 -2.407 -20.945 1.00 82.19 221 ALA A CA 1
ATOM 1738 C C . ALA A 1 221 ? -35.776 -3.604 -19.988 1.00 82.19 221 ALA A C 1
ATOM 1740 O O . ALA A 1 221 ? -36.592 -4.523 -20.003 1.00 82.19 221 ALA A O 1
ATOM 1741 N N . ASN A 1 222 ? -34.737 -3.581 -19.149 1.00 80.56 222 ASN A N 1
ATOM 1742 C CA . ASN A 1 222 ? -34.417 -4.634 -18.189 1.00 80.56 222 ASN A CA 1
ATOM 1743 C C . ASN A 1 222 ? -34.728 -4.252 -16.727 1.00 80.56 222 ASN A C 1
ATOM 1745 O O . ASN A 1 222 ? -34.276 -4.950 -15.823 1.00 80.56 222 ASN A O 1
ATOM 1749 N N . ASP A 1 223 ? -35.491 -3.175 -16.487 1.00 77.81 223 ASP A N 1
ATOM 1750 C CA . ASP A 1 223 ? -35.837 -2.661 -15.143 1.00 77.81 223 ASP A CA 1
ATOM 1751 C C . ASP A 1 223 ? -34.609 -2.279 -14.281 1.00 77.81 223 ASP A C 1
ATOM 1753 O O . ASP A 1 223 ? -34.613 -2.319 -13.053 1.00 77.81 223 ASP A O 1
ATOM 1757 N N . MET A 1 224 ? -33.516 -1.910 -14.951 1.00 78.56 224 MET A N 1
ATOM 1758 C CA . MET A 1 224 ? -32.227 -1.525 -14.367 1.00 78.56 224 MET A CA 1
ATOM 1759 C C . MET A 1 224 ? -31.967 -0.011 -14.433 1.00 78.56 224 MET A C 1
ATOM 1761 O O . MET A 1 224 ? -30.954 0.459 -13.915 1.00 78.56 224 MET A O 1
ATOM 1765 N N . CYS A 1 225 ? -32.835 0.769 -15.084 1.00 80.31 225 CYS A N 1
ATOM 1766 C CA . CYS A 1 225 ? -32.672 2.212 -15.281 1.00 80.31 225 CYS A CA 1
ATOM 1767 C C . CYS A 1 225 ? -34.025 2.931 -15.228 1.00 80.31 225 CYS A C 1
ATOM 1769 O O . CYS A 1 225 ? -35.004 2.444 -15.787 1.00 80.31 225 CYS A O 1
ATOM 1771 N N . ASP A 1 226 ? -34.071 4.114 -14.614 1.00 83.69 226 ASP A N 1
ATOM 1772 C CA . ASP A 1 226 ? -35.291 4.922 -14.539 1.00 83.69 226 ASP A CA 1
ATOM 1773 C C . ASP A 1 226 ? -35.523 5.715 -15.839 1.00 83.69 226 ASP A C 1
ATOM 1775 O O . ASP A 1 226 ? -34.594 6.283 -16.420 1.00 83.69 226 ASP A O 1
ATOM 1779 N N . GLU A 1 227 ? -36.785 5.916 -16.236 1.00 81.44 227 GLU A N 1
ATOM 1780 C CA . GLU A 1 227 ? -37.141 6.794 -17.371 1.00 81.44 227 GLU A CA 1
ATOM 1781 C C . GLU A 1 227 ? -36.606 8.232 -17.211 1.00 81.44 227 GLU A C 1
ATOM 1783 O O . GLU A 1 227 ? -36.370 8.955 -18.186 1.00 81.44 227 GLU A O 1
ATOM 1788 N N . ASN A 1 228 ? -36.399 8.667 -15.965 1.00 82.44 228 ASN A N 1
ATOM 1789 C CA . ASN A 1 228 ? -35.784 9.951 -15.629 1.00 82.44 228 ASN A CA 1
ATOM 1790 C C . ASN A 1 228 ? -34.339 10.053 -16.131 1.00 82.44 228 ASN A C 1
ATOM 1792 O O . ASN A 1 228 ? -33.937 11.114 -16.608 1.00 82.44 228 ASN A O 1
ATOM 1796 N N . GLU A 1 229 ? -33.571 8.968 -16.047 1.00 80.75 229 GLU A N 1
ATOM 1797 C CA . GLU A 1 229 ? -32.173 8.920 -16.477 1.00 80.75 229 GLU A CA 1
ATOM 1798 C C . GLU A 1 229 ? -32.076 8.964 -18.004 1.00 80.75 229 GLU A C 1
ATOM 1800 O O . GLU A 1 229 ? -31.348 9.795 -18.550 1.00 80.75 229 GLU A O 1
ATOM 1805 N N . VAL A 1 230 ? -32.923 8.205 -18.710 1.00 85.31 230 VAL A N 1
ATOM 1806 C CA . VAL A 1 230 ? -33.033 8.266 -20.180 1.00 85.31 230 VAL A CA 1
ATOM 1807 C C . VAL A 1 230 ? -33.371 9.689 -20.650 1.00 85.31 230 VAL A C 1
ATOM 1809 O O . VAL A 1 230 ? -32.775 10.202 -21.603 1.00 85.31 230 VAL A O 1
ATOM 1812 N N . ARG A 1 231 ? -34.284 10.386 -19.955 1.00 87.19 231 ARG A N 1
ATOM 1813 C CA . ARG A 1 231 ? -34.615 11.790 -20.260 1.00 87.19 231 ARG A CA 1
ATOM 1814 C C . ARG A 1 231 ? -33.426 12.734 -20.078 1.00 87.19 231 ARG A C 1
ATOM 1816 O O . ARG A 1 231 ? -33.240 13.622 -20.912 1.00 87.19 231 ARG A O 1
ATOM 1823 N N . LYS A 1 232 ? -32.606 12.547 -19.037 1.00 88.00 232 LYS A N 1
ATOM 1824 C CA . LYS A 1 232 ? -31.394 13.356 -18.813 1.00 88.00 232 LYS A CA 1
ATOM 1825 C C . LYS A 1 232 ? -30.377 13.172 -19.941 1.00 88.00 232 LYS A C 1
ATOM 1827 O O . LYS A 1 232 ? -29.831 14.170 -20.416 1.00 88.00 232 LYS A O 1
ATOM 1832 N N . VAL A 1 233 ? -30.169 11.938 -20.410 1.00 89.44 233 VAL A N 1
ATOM 1833 C CA . VAL A 1 233 ? -29.260 11.652 -21.536 1.00 89.44 233 VAL A CA 1
ATOM 1834 C C . VAL A 1 233 ? -29.754 12.325 -22.816 1.00 89.44 233 VAL A C 1
ATOM 1836 O O . VAL A 1 233 ? -28.991 13.038 -23.469 1.00 89.44 233 VAL A O 1
ATOM 1839 N N . ARG A 1 234 ? -31.043 12.171 -23.154 1.00 89.12 234 ARG A N 1
ATOM 1840 C CA . ARG A 1 234 ? -31.644 12.792 -24.351 1.00 89.12 234 ARG A CA 1
ATOM 1841 C C . ARG A 1 234 ? -31.539 14.319 -24.324 1.00 89.12 234 ARG A C 1
ATOM 1843 O O . ARG A 1 234 ? -31.161 14.924 -25.325 1.00 89.12 234 ARG A O 1
ATOM 1850 N N . ALA A 1 235 ? -31.787 14.942 -23.171 1.00 89.69 235 ALA A N 1
ATOM 1851 C CA . ALA A 1 235 ? -31.623 16.385 -23.006 1.00 89.69 235 ALA A CA 1
ATOM 1852 C C . ALA A 1 235 ? -30.161 16.834 -23.189 1.00 89.69 235 ALA A C 1
ATOM 1854 O O . ALA A 1 235 ? -29.895 17.904 -23.737 1.00 89.69 235 ALA A O 1
ATOM 1855 N N . MET A 1 236 ? -29.194 16.026 -22.744 1.00 88.38 236 MET A N 1
ATOM 1856 C CA . MET A 1 236 ? -27.774 16.336 -22.913 1.00 88.38 236 MET A CA 1
ATOM 1857 C C . MET A 1 236 ? -27.285 16.110 -24.351 1.00 88.38 236 MET A C 1
ATOM 1859 O O . MET A 1 236 ? -26.463 16.889 -24.833 1.00 88.38 236 MET A O 1
ATOM 1863 N N . LEU A 1 237 ? -27.829 15.113 -25.056 1.00 90.56 237 LEU A N 1
ATOM 1864 C CA . LEU A 1 237 ? -27.612 14.914 -26.492 1.00 90.56 237 LEU A CA 1
ATOM 1865 C C . LEU A 1 237 ? -28.044 16.135 -27.301 1.00 90.56 237 LEU A C 1
ATOM 1867 O O . LEU A 1 237 ? -27.273 16.611 -28.131 1.00 90.56 237 LEU A O 1
ATOM 1871 N N . GLN A 1 238 ? -29.227 16.680 -27.011 1.00 90.31 238 GLN A N 1
ATOM 1872 C CA . GLN A 1 238 ? -29.722 17.881 -27.682 1.00 90.31 238 GLN A CA 1
ATOM 1873 C C . GLN A 1 238 ? -28.785 19.080 -27.457 1.00 90.31 238 GLN A C 1
ATOM 1875 O O . GLN A 1 238 ? -28.358 19.720 -28.416 1.00 90.31 238 GLN A O 1
ATOM 1880 N N . LYS A 1 239 ? -28.355 19.317 -26.209 1.00 88.88 239 LYS A N 1
ATOM 1881 C CA . LYS A 1 239 ? -27.379 20.376 -25.886 1.00 88.88 239 LYS A CA 1
ATOM 1882 C C . LYS A 1 239 ? -26.047 20.200 -26.621 1.00 88.88 239 LYS A C 1
ATOM 1884 O O . LYS A 1 239 ? -25.431 21.179 -27.033 1.00 88.88 239 LYS A O 1
ATOM 1889 N N . ALA A 1 240 ? -25.583 18.963 -26.790 1.00 88.44 240 ALA A N 1
ATOM 1890 C CA . ALA A 1 240 ? -24.356 18.681 -27.528 1.00 88.44 240 ALA A CA 1
ATOM 1891 C C . ALA A 1 240 ? -24.507 18.917 -29.045 1.00 88.44 240 ALA A C 1
ATOM 1893 O O . ALA A 1 240 ? -23.562 19.380 -29.683 1.00 88.44 240 ALA A O 1
ATOM 1894 N N . GLN A 1 241 ? -25.686 18.655 -29.621 1.00 88.56 241 GLN A N 1
ATOM 1895 C CA . GLN A 1 241 ? -25.996 18.944 -31.030 1.00 88.56 241 GLN A CA 1
ATOM 1896 C C . GLN A 1 241 ? -26.094 20.454 -31.306 1.00 88.56 241 GLN A C 1
ATOM 1898 O O . GLN A 1 241 ? -25.571 20.938 -32.312 1.00 88.56 241 GLN A O 1
ATOM 1903 N N . GLU A 1 242 ? -26.696 21.213 -30.390 1.00 87.75 242 GLU A N 1
ATOM 1904 C CA . GLU A 1 242 ? -26.734 22.680 -30.449 1.00 87.75 242 GLU A CA 1
ATOM 1905 C C . GLU A 1 242 ? -25.311 23.257 -30.385 1.00 87.75 242 GLU A C 1
ATOM 1907 O O . GLU A 1 242 ? -24.904 24.032 -31.253 1.00 87.75 242 GLU A O 1
ATOM 1912 N N . ARG A 1 243 ? -24.490 22.769 -29.443 1.00 83.62 243 ARG A N 1
ATOM 1913 C CA . ARG A 1 243 ? -23.077 23.157 -29.308 1.00 83.62 243 ARG A CA 1
ATOM 1914 C C . ARG A 1 243 ? -22.246 22.836 -30.553 1.00 83.62 243 ARG A C 1
ATOM 1916 O O . ARG A 1 243 ? -21.352 23.599 -30.907 1.00 83.62 243 ARG A O 1
ATOM 1923 N N . MET A 1 244 ? -22.528 21.721 -31.227 1.00 82.06 244 MET A N 1
ATOM 1924 C CA . MET A 1 244 ? -21.870 21.358 -32.486 1.00 82.06 244 MET A CA 1
ATOM 1925 C C . MET A 1 244 ? -22.160 22.381 -33.589 1.00 82.06 244 MET A C 1
ATOM 1927 O O . MET A 1 244 ? -21.250 22.751 -34.328 1.00 82.06 244 MET A O 1
ATOM 1931 N N . SER A 1 245 ? -23.393 22.884 -33.651 1.00 78.00 245 SER A N 1
ATOM 1932 C CA . SER A 1 245 ? -23.791 23.916 -34.614 1.00 78.00 245 SER A CA 1
ATOM 1933 C C . SER A 1 245 ? -23.111 25.262 -34.316 1.00 78.00 245 SER A C 1
ATOM 1935 O O . SER A 1 245 ? -22.621 25.918 -35.232 1.00 78.00 245 SER A O 1
ATOM 1937 N N . GLU A 1 246 ? -22.975 25.637 -33.037 1.00 79.38 246 GLU A N 1
ATOM 1938 C CA . GLU A 1 246 ? -22.257 26.852 -32.606 1.00 79.38 246 GLU A CA 1
ATOM 1939 C C . GLU A 1 246 ? -20.758 26.818 -32.946 1.00 79.38 246 GLU A C 1
ATOM 1941 O O . GLU A 1 246 ? -20.191 27.802 -33.424 1.00 79.38 246 GLU A O 1
ATOM 1946 N N . VAL A 1 247 ? -20.095 25.690 -32.677 1.00 72.69 247 VAL A N 1
ATOM 1947 C CA . VAL A 1 247 ? -18.643 25.543 -32.874 1.00 72.69 247 VAL A CA 1
ATOM 1948 C C . VAL A 1 247 ? -18.296 25.401 -34.358 1.00 72.69 247 VAL A C 1
ATOM 1950 O O . VAL A 1 247 ? -17.227 25.839 -34.774 1.00 72.69 247 VAL A O 1
ATOM 1953 N N . SER A 1 248 ? -19.205 24.855 -35.171 1.00 64.06 248 SER A N 1
ATOM 1954 C CA . SER A 1 248 ? -19.029 24.785 -36.623 1.00 64.06 248 SER A CA 1
ATOM 1955 C C . SER A 1 248 ? -19.284 26.127 -37.327 1.00 64.06 248 SER A C 1
ATOM 1957 O O . SER A 1 248 ? -18.722 26.350 -38.394 1.00 64.06 248 SER A O 1
ATOM 1959 N N . GLY A 1 249 ? -20.079 27.031 -36.736 1.00 58.22 249 GLY A N 1
ATOM 1960 C CA . GLY A 1 249 ? -20.315 28.386 -37.262 1.00 58.22 249 GLY A CA 1
ATOM 1961 C C . GLY A 1 249 ? -19.186 29.384 -36.966 1.00 58.22 249 GLY A C 1
ATOM 1962 O O . GLY A 1 249 ? -18.914 30.265 -37.771 1.00 58.22 249 GLY A O 1
ATOM 1963 N N . LYS A 1 250 ? -18.465 29.219 -35.849 1.00 51.06 250 LYS A N 1
ATOM 1964 C CA . LYS A 1 250 ? -17.334 30.093 -35.466 1.00 51.06 250 LYS A CA 1
ATOM 1965 C C . LYS A 1 250 ? -16.032 29.838 -36.234 1.00 51.06 250 LYS A C 1
ATOM 1967 O O . LYS A 1 250 ? -15.084 30.602 -36.083 1.00 51.06 250 LYS A O 1
ATOM 1972 N N . GLY A 1 251 ? -15.978 28.787 -37.053 1.00 46.78 251 GLY A N 1
ATOM 1973 C CA . GLY A 1 251 ? -14.802 28.450 -37.860 1.00 46.78 251 GLY A CA 1
ATOM 1974 C C . GLY A 1 251 ? -14.504 29.432 -38.999 1.00 46.78 251 GLY A C 1
ATOM 1975 O O . GLY A 1 251 ? -13.391 29.413 -39.503 1.00 46.78 251 GLY A O 1
ATOM 1976 N N . GLN A 1 252 ? -15.451 30.296 -39.388 1.00 43.97 252 GLN A N 1
ATOM 1977 C CA . GLN A 1 252 ? -15.246 31.256 -40.485 1.00 43.97 252 GLN A CA 1
ATOM 1978 C C . GLN A 1 252 ? -14.695 32.622 -40.041 1.00 43.97 252 GLN A C 1
ATOM 1980 O O . GLN A 1 252 ? -14.077 33.299 -40.850 1.00 43.97 252 GLN A O 1
ATOM 1985 N N . GLU A 1 253 ? -14.845 33.027 -38.775 1.00 44.16 253 GLU A N 1
ATOM 1986 C CA . GLU A 1 253 ? -14.390 34.358 -38.321 1.00 44.16 253 GLU A CA 1
ATOM 1987 C C . GLU A 1 253 ? -12.955 34.364 -37.763 1.00 44.16 253 GLU A C 1
ATOM 1989 O O . GLU A 1 253 ? -12.319 35.411 -37.718 1.00 44.16 253 GLU A O 1
ATOM 1994 N N . GLN A 1 254 ? -12.398 33.213 -37.366 1.00 41.44 254 GLN A N 1
ATOM 1995 C CA . GLN A 1 254 ? -11.039 33.152 -36.797 1.00 41.44 254 GLN A CA 1
ATOM 1996 C C . GLN A 1 254 ? -9.922 32.924 -37.830 1.00 41.44 254 GLN A C 1
ATOM 1998 O O . GLN A 1 254 ? -8.749 33.068 -37.485 1.00 41.44 254 GLN A O 1
ATOM 2003 N N . GLU A 1 255 ? -10.248 32.614 -39.090 1.00 40.03 255 GLU A N 1
ATOM 2004 C CA . GLU A 1 255 ? -9.240 32.463 -40.154 1.00 40.03 255 GLU A CA 1
ATOM 2005 C C . GLU A 1 255 ? -8.855 33.790 -40.837 1.00 40.03 255 GLU A C 1
ATOM 2007 O O . GLU A 1 255 ? -7.735 33.893 -41.340 1.00 40.03 255 GLU A O 1
ATOM 2012 N N . GLU A 1 256 ? -9.687 34.838 -40.792 1.00 40.38 256 GLU A N 1
ATOM 2013 C CA . GLU A 1 256 ? -9.344 36.132 -41.414 1.00 40.38 256 GLU A CA 1
ATOM 2014 C C . GLU A 1 256 ? -8.373 36.980 -40.566 1.00 40.38 256 GLU A C 1
ATOM 2016 O O . GLU A 1 256 ? -7.464 37.607 -41.118 1.00 40.38 256 GLU A O 1
ATOM 2021 N N . GLU A 1 257 ? -8.456 36.947 -39.229 1.00 41.47 257 GLU A N 1
ATOM 2022 C CA . GLU A 1 257 ? -7.531 37.717 -38.374 1.00 41.47 257 GLU A CA 1
ATOM 2023 C C . GLU A 1 257 ? -6.101 37.148 -38.360 1.00 41.47 257 GLU A C 1
ATOM 2025 O O . GLU A 1 257 ? -5.132 37.899 -38.229 1.00 41.47 257 GLU A O 1
ATOM 2030 N N . SER A 1 258 ? -5.936 35.835 -38.562 1.00 40.94 258 SER A N 1
ATOM 2031 C CA . SER A 1 258 ? -4.608 35.205 -38.601 1.00 40.94 258 SER A CA 1
ATOM 2032 C C . SER A 1 258 ? -3.880 35.405 -39.934 1.00 40.94 258 SER A C 1
ATOM 2034 O O . SER A 1 258 ? -2.651 35.308 -39.965 1.00 40.94 258 SER A O 1
ATOM 2036 N N . GLN A 1 259 ? -4.593 35.659 -41.036 1.00 42.59 259 GLN A N 1
ATOM 2037 C CA . GLN A 1 259 ? -3.962 35.894 -42.341 1.00 42.59 259 GLN A CA 1
ATOM 2038 C C . GLN A 1 259 ? -3.559 37.364 -42.539 1.00 42.59 259 GLN A C 1
ATOM 2040 O O . GLN A 1 259 ? -2.570 37.640 -43.221 1.00 42.59 259 GLN A O 1
ATOM 2045 N N . GLY A 1 260 ? -4.240 38.308 -41.878 1.00 41.50 260 GLY A N 1
ATOM 2046 C CA . GLY A 1 260 ? -3.889 39.733 -41.917 1.00 41.50 260 GLY A CA 1
ATOM 2047 C C . GLY A 1 260 ? -2.571 40.085 -41.213 1.00 41.50 260 GLY A C 1
ATOM 2048 O O . GLY A 1 260 ? -1.889 41.024 -41.623 1.00 41.50 260 GLY A O 1
ATOM 2049 N N . SER A 1 261 ? -2.155 39.322 -40.193 1.00 46.00 261 SER A N 1
ATOM 2050 C CA . SER A 1 261 ? -0.922 39.616 -39.443 1.00 46.00 261 SER A CA 1
ATOM 2051 C C . SER A 1 261 ? 0.357 39.084 -40.101 1.00 46.00 261 SER A C 1
ATOM 2053 O O . SER A 1 261 ? 1.451 39.487 -39.709 1.00 46.00 261 SER A O 1
ATOM 2055 N N . PHE A 1 262 ? 0.252 38.187 -41.088 1.00 42.53 262 PHE A N 1
ATOM 2056 C CA . PHE A 1 262 ? 1.415 37.567 -41.738 1.00 42.53 262 PHE A CA 1
ATOM 2057 C C . PHE A 1 262 ? 1.951 38.350 -42.947 1.00 42.53 262 PHE A C 1
ATOM 2059 O O . PHE A 1 262 ? 3.111 38.171 -43.311 1.00 42.53 262 PHE A O 1
ATOM 2066 N N . LEU A 1 263 ? 1.165 39.254 -43.546 1.00 40.84 263 LEU A N 1
ATOM 2067 C CA . LEU A 1 263 ? 1.585 40.024 -44.730 1.00 40.84 263 LEU A CA 1
ATOM 2068 C C . LEU A 1 263 ? 2.306 41.348 -44.412 1.00 40.84 263 LEU A C 1
ATOM 2070 O O . LEU A 1 263 ? 2.935 41.920 -45.298 1.00 40.84 263 LEU A O 1
ATOM 2074 N N . ILE A 1 264 ? 2.274 41.832 -43.165 1.00 43.31 264 ILE A N 1
ATOM 2075 C CA . ILE A 1 264 ? 2.851 43.141 -42.794 1.00 43.31 264 ILE A CA 1
ATOM 2076 C C . ILE A 1 264 ? 4.365 43.104 -42.508 1.00 43.31 264 ILE A C 1
ATOM 2078 O O . ILE A 1 264 ? 5.008 44.148 -42.537 1.00 43.31 264 ILE A O 1
ATOM 2082 N N . ASN A 1 265 ? 4.971 41.927 -42.313 1.00 40.50 265 ASN A N 1
ATOM 2083 C CA . ASN A 1 265 ? 6.373 41.818 -41.875 1.00 40.50 265 ASN A CA 1
ATOM 2084 C C . ASN A 1 265 ? 7.378 41.385 -42.961 1.00 40.50 265 ASN A C 1
ATOM 2086 O O . ASN A 1 265 ? 8.488 40.975 -42.634 1.00 40.50 265 ASN A O 1
ATOM 2090 N N . MET A 1 266 ? 7.018 41.484 -44.246 1.00 38.84 266 MET A N 1
ATOM 2091 C CA . MET A 1 266 ? 7.905 41.139 -45.373 1.00 38.84 266 MET A CA 1
ATOM 2092 C C . MET A 1 266 ? 8.196 42.334 -46.304 1.00 38.84 266 MET A C 1
ATOM 2094 O O . MET A 1 266 ? 8.482 42.144 -47.484 1.00 38.84 266 MET A O 1
ATOM 2098 N N . LEU A 1 267 ? 8.091 43.568 -45.794 1.00 39.06 267 LEU A N 1
ATOM 2099 C CA . LEU A 1 267 ? 8.284 44.802 -46.574 1.00 39.06 267 LEU A CA 1
ATOM 2100 C C . LEU A 1 267 ? 9.010 45.933 -45.812 1.00 39.06 267 LEU A C 1
ATOM 2102 O O . LEU A 1 267 ? 8.809 47.107 -46.119 1.00 39.06 267 LEU A O 1
ATOM 2106 N N . MET A 1 268 ? 9.888 45.592 -44.861 1.00 38.22 268 MET A N 1
ATOM 2107 C CA . MET A 1 268 ? 10.903 46.516 -44.330 1.00 38.22 268 MET A CA 1
ATOM 2108 C C . MET A 1 268 ? 12.292 45.892 -44.349 1.00 38.22 268 MET A C 1
ATOM 2110 O O . MET A 1 268 ? 12.396 44.697 -43.994 1.00 38.22 268 MET A O 1
#